Protein AF-A0A183GME1-F1 (afdb_monomer_lite)

Foldseek 3Di:
DVCCVPPVDLADDPVDDLLVQLLVCLVVVPLVSLVSSLVVCCVPAQVVLPQDDPRNLQSLLVCLVSLVPRPSSVVVNVVSLLSCLVRVLPNLLDPNLLPRDPVVVVSSLVSVLQPDDLQCLLVLLVSLVSLVVSQDCPDDPSSVVSNVSSVVSNVSSLVCCLAQVLSNLLHPNNLVCVVDPNDPVVLCVVRPVVSQVSHDPVNNVSNVVSVVVSVVVVVVPDDDPDPDPPPPPPDDDDDDDDDDDDDDDDDDDDDDDDDDDDDDDDPDDDPPPPPPHDPPCPPDPPPFPFDFDDDDPGTDTDGDDPDPDPDDDDD

InterPro domains:
  IPR043225 BTBD8, BACK domain [PF26017] (46-169)

Organism: Heligmosomoides polygyrus (NCBI:txid6339)

Secondary structure (DSSP, 8-state):
-HHHHHH---S--TTS-HHHHHHHHHHTT-HHHHHHHHHHHHHHTSGGG-S--HHHHHHHHHHHHHHHHSGGGHHHHHHHHHHHHHTHHHHTTSHHHHTS-HHHHHHHHHHHHHH--TTTHHHHHHHHHHHHHHS-TTS-HHHHHHHHHHHHHHHHHHHHHHHSHHHHHH-HHHHHHHHTTTS-HHHHHHHHHHHHHH--HHHHHHHHHHHHHHHHHHHHHSPPPP-----------PPPP------------------------------------------------EEEEE-SS-EEEEE------------

Radius of gyration: 31.39 Å; chains: 1; bounding box: 68×95×82 Å

Sequence (315 aa):
LLSFLYGGLTSIPEEVDVWEVIALATHLNHKDLADVVILHLKATRCHWFHRPCASCVSAVFDALPQFASIRCLKPLYDEAIAWQAQHFARIWKGRVFGHLNERWQRECYEAVIQHMDDETLIDTILGCERLQIALPRSKSESALAVLLLVDDVLEVAMQFLVHSFHLVVTSRSFQQQGKGLALNLGVLEGLLPPVVHSLSADVAIKTFKGLDELLEEIRAASPPPSPGLFVEIRQPKAPPPRFSSHNRSYKRSASAGVQFSNDATQERSRSMERNRGIVICLTNQAAVSVSASVEGKKCCFEINVSRKVHRYGSD

pLDDT: mean 72.03, std 25.2, range [24.16, 95.56]

Structure (mmCIF, N/CA/C/O backbone):
data_AF-A0A183GME1-F1
#
_entry.id   AF-A0A183GME1-F1
#
loop_
_atom_site.group_PDB
_atom_site.id
_atom_site.type_symbol
_atom_site.label_atom_id
_atom_site.label_alt_id
_atom_site.label_comp_id
_atom_site.label_asym_id
_atom_site.label_entity_id
_atom_site.label_seq_id
_atom_site.pdbx_PDB_ins_code
_atom_site.Cartn_x
_atom_site.Cartn_y
_atom_site.Cartn_z
_atom_site.occupancy
_atom_site.B_iso_or_equiv
_atom_site.auth_seq_id
_atom_site.auth_comp_id
_atom_site.auth_asym_id
_atom_site.auth_atom_id
_atom_site.pdbx_PDB_model_num
ATOM 1 N N . LEU A 1 1 ? 14.684 2.921 -29.268 1.00 76.06 1 LEU A N 1
ATOM 2 C CA . LEU A 1 1 ? 14.046 4.207 -29.652 1.00 76.06 1 LEU A CA 1
ATOM 3 C C . LEU A 1 1 ? 13.691 4.269 -31.137 1.00 76.06 1 LEU A C 1
ATOM 5 O O . LEU A 1 1 ? 12.512 4.353 -31.436 1.00 76.06 1 LEU A O 1
ATOM 9 N N . LEU A 1 2 ? 14.653 4.198 -32.068 1.00 81.50 2 LEU A N 1
ATOM 10 C CA . LEU A 1 2 ? 14.350 4.284 -33.510 1.00 81.50 2 LEU A CA 1
ATOM 11 C C . LEU A 1 2 ? 13.354 3.207 -33.964 1.00 81.50 2 LEU A C 1
ATOM 13 O O . LEU A 1 2 ? 12.357 3.523 -34.598 1.00 81.50 2 LEU A O 1
ATOM 17 N N . SER A 1 3 ? 13.541 1.962 -33.531 1.00 80.75 3 SER A N 1
ATOM 18 C CA . SER A 1 3 ? 12.595 0.875 -33.813 1.00 80.75 3 SER A CA 1
ATOM 19 C C . SER A 1 3 ? 11.203 1.088 -33.198 1.00 80.75 3 SER A C 1
ATOM 21 O O . SER A 1 3 ? 10.228 0.540 -33.692 1.00 80.75 3 SER A O 1
ATOM 23 N N . PHE A 1 4 ? 11.082 1.898 -32.141 1.00 81.88 4 PHE A N 1
ATOM 24 C CA . PHE A 1 4 ? 9.783 2.270 -31.577 1.00 81.88 4 PHE A CA 1
ATOM 25 C C . PHE A 1 4 ? 9.115 3.348 -32.438 1.00 81.88 4 PHE A C 1
ATOM 27 O O . PHE A 1 4 ? 7.977 3.171 -32.855 1.00 81.88 4 PHE A O 1
ATOM 34 N N . LEU A 1 5 ? 9.861 4.402 -32.789 1.00 80.81 5 LEU A N 1
ATOM 35 C CA . LEU A 1 5 ? 9.374 5.512 -33.614 1.00 80.81 5 LEU A CA 1
ATOM 36 C C . LEU A 1 5 ? 8.965 5.077 -35.028 1.00 80.81 5 LEU A C 1
ATOM 38 O O . LEU A 1 5 ? 7.972 5.566 -35.554 1.00 80.81 5 LEU A O 1
ATOM 42 N N . TYR A 1 6 ? 9.726 4.168 -35.641 1.00 83.81 6 TYR A N 1
ATOM 43 C CA . TYR A 1 6 ? 9.513 3.752 -37.031 1.00 83.81 6 TYR A CA 1
ATOM 44 C C . TYR A 1 6 ? 8.835 2.386 -37.174 1.00 83.81 6 TYR A C 1
ATOM 46 O O . TYR A 1 6 ? 8.338 2.070 -38.250 1.00 83.81 6 TYR A O 1
ATOM 54 N N . GLY A 1 7 ? 8.823 1.572 -36.116 1.00 79.06 7 GLY A N 1
ATOM 55 C CA . GLY A 1 7 ? 8.343 0.189 -36.157 1.00 79.06 7 GLY A CA 1
ATOM 56 C C . GLY A 1 7 ? 7.234 -0.142 -35.162 1.00 79.06 7 GLY A C 1
ATOM 57 O O . GLY A 1 7 ? 6.775 -1.279 -35.160 1.00 79.06 7 GLY A O 1
ATOM 58 N N . GLY A 1 8 ? 6.804 0.804 -34.317 1.00 78.62 8 GLY A N 1
ATOM 59 C CA . GLY A 1 8 ? 5.709 0.582 -33.368 1.00 78.62 8 GLY A CA 1
ATOM 60 C C . GLY A 1 8 ? 5.984 -0.549 -32.374 1.00 78.62 8 GLY A C 1
ATOM 61 O O . GLY A 1 8 ? 5.104 -1.365 -32.121 1.00 78.62 8 GLY A O 1
ATOM 62 N N . LEU A 1 9 ? 7.213 -0.637 -31.848 1.00 75.75 9 LEU A N 1
ATOM 63 C CA . LEU A 1 9 ? 7.597 -1.677 -30.885 1.00 75.75 9 LEU A CA 1
ATOM 64 C C . LEU A 1 9 ? 6.616 -1.758 -29.707 1.00 75.75 9 LEU A C 1
ATOM 66 O O . LEU A 1 9 ? 6.475 -0.812 -28.935 1.00 75.75 9 LEU A O 1
ATOM 70 N N . THR A 1 10 ? 6.014 -2.932 -29.525 1.00 73.69 10 THR A N 1
ATOM 71 C CA . THR A 1 10 ? 5.111 -3.242 -28.406 1.00 73.69 10 THR A CA 1
ATOM 72 C C . THR A 1 10 ? 5.801 -3.985 -27.261 1.00 73.69 10 THR A C 1
ATOM 74 O O . THR A 1 10 ? 5.192 -4.207 -26.218 1.00 73.69 10 THR A O 1
ATOM 77 N N . SER A 1 11 ? 7.057 -4.398 -27.442 1.00 78.81 11 SER A N 1
ATOM 78 C CA . SER A 1 11 ? 7.832 -5.158 -26.458 1.00 78.81 11 SER A CA 1
ATOM 79 C C . SER A 1 11 ? 9.283 -4.694 -26.421 1.00 78.81 11 SER A C 1
ATOM 81 O O . SER A 1 11 ? 9.857 -4.340 -27.451 1.00 78.81 11 SER A O 1
ATOM 83 N N . ILE A 1 12 ? 9.882 -4.716 -25.233 1.00 83.38 12 ILE A N 1
ATOM 84 C CA . ILE A 1 12 ? 11.287 -4.355 -25.025 1.00 83.38 12 ILE A CA 1
ATOM 85 C C . ILE A 1 12 ? 12.139 -5.624 -25.191 1.00 83.38 12 ILE A C 1
ATOM 87 O O . ILE A 1 12 ? 11.820 -6.619 -24.538 1.00 83.38 12 ILE A O 1
ATOM 91 N N . PRO A 1 13 ? 13.170 -5.622 -26.057 1.00 83.25 13 PRO A N 1
ATOM 92 C CA . PRO A 1 13 ? 14.109 -6.739 -26.185 1.00 83.25 13 PRO A CA 1
ATOM 93 C C . PRO A 1 13 ? 14.896 -6.975 -24.889 1.00 83.25 13 PRO A C 1
ATOM 95 O O . PRO A 1 13 ? 15.200 -6.017 -24.177 1.00 83.25 13 PRO A O 1
ATOM 98 N N . GLU A 1 14 ? 15.250 -8.226 -24.591 1.00 79.50 14 GLU A N 1
ATOM 99 C CA . GLU A 1 14 ? 15.936 -8.595 -23.339 1.00 79.50 14 GLU A CA 1
ATOM 100 C C . GLU A 1 14 ? 17.377 -8.066 -23.260 1.00 79.50 14 GLU A C 1
ATOM 102 O O . GLU A 1 14 ? 17.931 -7.932 -22.171 1.00 79.50 14 GLU A O 1
ATOM 107 N N . GLU A 1 15 ? 17.987 -7.727 -24.397 1.00 83.62 15 GLU A N 1
ATOM 108 C CA . GLU A 1 15 ? 19.365 -7.235 -24.480 1.00 83.62 15 GLU A CA 1
ATOM 109 C C . GLU A 1 15 ? 19.500 -5.755 -24.096 1.00 83.62 15 GLU A C 1
ATOM 111 O O . GLU A 1 15 ? 20.614 -5.239 -23.992 1.00 83.62 15 GLU A O 1
ATOM 116 N N . VAL A 1 16 ? 18.379 -5.051 -23.925 1.00 85.69 16 VAL A N 1
ATOM 117 C CA . VAL A 1 16 ? 18.346 -3.607 -23.692 1.00 85.69 16 VAL A CA 1
ATOM 118 C C . VAL A 1 16 ? 18.067 -3.314 -22.222 1.00 85.69 16 VAL A C 1
ATOM 120 O O . VAL A 1 16 ? 17.113 -3.837 -21.647 1.00 85.69 16 VAL A O 1
ATOM 123 N N . ASP A 1 17 ? 18.849 -2.410 -21.624 1.00 88.88 17 ASP A N 1
ATOM 124 C CA . ASP A 1 17 ? 18.568 -1.953 -20.266 1.00 88.88 17 ASP A CA 1
ATOM 125 C C . ASP A 1 17 ? 17.288 -1.106 -20.225 1.00 88.88 17 ASP A C 1
ATOM 127 O O . ASP A 1 17 ? 17.197 -0.000 -20.768 1.00 88.88 17 ASP A O 1
ATOM 131 N N . VAL A 1 18 ? 16.285 -1.639 -19.532 1.00 90.38 18 VAL A N 1
ATOM 132 C CA . VAL A 1 18 ? 14.978 -1.013 -19.333 1.00 90.38 18 VAL A CA 1
ATOM 133 C C . VAL A 1 18 ? 15.115 0.360 -18.661 1.00 90.38 18 VAL A C 1
ATOM 135 O O . VAL A 1 18 ? 14.346 1.271 -18.980 1.00 90.38 18 VAL A O 1
ATOM 138 N N . TRP A 1 19 ? 16.105 0.539 -17.776 1.00 90.81 19 TRP A N 1
ATOM 139 C CA . TRP A 1 19 ? 16.330 1.794 -17.051 1.00 90.81 19 TRP A CA 1
ATOM 140 C C . TRP A 1 19 ? 16.846 2.918 -17.952 1.00 90.81 19 TRP A C 1
ATOM 142 O O . TRP A 1 19 ? 16.403 4.063 -17.835 1.00 90.81 19 TRP A O 1
ATOM 152 N N . GLU A 1 20 ? 17.727 2.598 -18.897 1.00 90.25 20 GLU A N 1
ATOM 153 C CA . GLU A 1 20 ? 18.197 3.560 -19.895 1.00 90.25 20 GLU A CA 1
ATOM 154 C C . GLU A 1 20 ? 17.063 3.965 -20.840 1.00 90.25 20 GLU A C 1
ATOM 156 O O . GLU A 1 20 ? 16.888 5.148 -21.143 1.00 90.25 20 GLU A O 1
ATOM 161 N N . VAL A 1 21 ? 16.233 3.003 -21.259 1.00 90.38 21 VAL A N 1
ATOM 162 C CA . VAL A 1 21 ? 15.096 3.266 -22.154 1.00 90.38 21 VAL A CA 1
ATOM 163 C C . VAL A 1 21 ? 14.092 4.218 -21.512 1.00 90.38 21 VAL A C 1
ATOM 165 O O . VAL A 1 21 ? 13.661 5.170 -22.166 1.00 90.38 21 VAL A O 1
ATOM 168 N N . ILE A 1 22 ? 13.736 4.019 -20.239 1.00 91.19 22 ILE A N 1
ATOM 169 C CA . ILE A 1 22 ? 12.806 4.922 -19.545 1.00 91.19 22 ILE A CA 1
ATOM 170 C C . ILE A 1 22 ? 13.433 6.287 -19.242 1.00 91.19 22 ILE A C 1
ATOM 172 O O . ILE A 1 22 ? 12.738 7.305 -19.322 1.00 91.19 22 ILE A O 1
ATOM 176 N N . ALA A 1 23 ? 14.736 6.352 -18.950 1.00 90.25 23 ALA A N 1
ATOM 177 C CA . ALA A 1 23 ? 15.438 7.623 -18.782 1.00 90.25 23 ALA A CA 1
ATOM 178 C C . ALA A 1 23 ? 15.418 8.438 -20.088 1.00 90.25 23 ALA A C 1
ATOM 180 O O . ALA A 1 23 ? 15.066 9.619 -20.080 1.00 90.25 23 ALA A O 1
ATOM 181 N N . LEU A 1 24 ? 15.685 7.791 -21.227 1.00 90.06 24 LEU A N 1
ATOM 182 C CA . LEU A 1 24 ? 15.576 8.404 -22.553 1.00 90.06 24 LEU A CA 1
ATOM 183 C C . LEU A 1 24 ? 14.139 8.828 -22.873 1.00 90.06 24 LEU A C 1
ATOM 185 O O . LEU A 1 24 ? 13.928 9.951 -23.331 1.00 90.06 24 LEU A O 1
ATOM 189 N N . ALA A 1 25 ? 13.146 7.978 -22.593 1.00 90.56 25 ALA A N 1
ATOM 190 C CA . ALA A 1 25 ? 11.733 8.317 -22.771 1.00 90.56 25 ALA A CA 1
ATOM 191 C C . ALA A 1 25 ? 11.341 9.555 -21.946 1.00 90.56 25 ALA A C 1
ATOM 193 O O . ALA A 1 25 ? 10.631 10.432 -22.438 1.00 90.56 25 ALA A O 1
ATOM 194 N N . THR A 1 26 ? 11.872 9.665 -20.724 1.00 90.38 26 THR A N 1
ATOM 195 C CA . THR A 1 26 ? 11.651 10.806 -19.826 1.00 90.38 26 THR A CA 1
ATOM 196 C C . THR A 1 26 ? 12.307 12.084 -20.347 1.00 90.38 26 THR A C 1
ATOM 198 O O . THR A 1 26 ? 11.695 13.152 -20.286 1.00 90.38 26 THR A O 1
ATOM 201 N N . HIS A 1 27 ? 13.533 12.001 -20.872 1.00 90.31 27 HIS A N 1
ATOM 202 C CA . HIS A 1 27 ? 14.243 13.151 -21.443 1.00 90.31 27 HIS A CA 1
ATOM 203 C C . HIS A 1 27 ? 13.610 13.650 -22.745 1.00 90.31 27 HIS A C 1
ATOM 205 O O . HIS A 1 27 ? 13.526 14.855 -22.961 1.00 90.31 27 HIS A O 1
ATOM 211 N N . LEU A 1 28 ? 13.123 12.737 -23.586 1.00 89.19 28 LEU A N 1
ATOM 212 C CA . LEU A 1 28 ? 12.452 13.060 -24.848 1.00 89.19 28 LEU A CA 1
ATOM 213 C C . LEU A 1 28 ? 10.954 13.359 -24.677 1.00 89.19 28 LEU A C 1
ATOM 215 O O . LEU A 1 28 ? 10.285 13.688 -25.652 1.00 89.19 28 LEU A O 1
ATOM 219 N N . ASN A 1 29 ? 10.430 13.247 -23.452 1.00 88.56 29 ASN A N 1
ATOM 220 C CA . ASN A 1 29 ? 9.018 13.430 -23.109 1.00 88.56 29 ASN A CA 1
ATOM 221 C C . ASN A 1 29 ? 8.061 12.558 -23.951 1.00 88.56 29 ASN A C 1
ATOM 223 O O . ASN A 1 29 ? 6.957 12.979 -24.303 1.00 88.56 29 ASN A O 1
ATOM 227 N N . HIS A 1 30 ? 8.486 11.334 -24.277 1.00 89.19 30 HIS A N 1
ATOM 228 C CA . HIS A 1 30 ? 7.705 10.398 -25.081 1.00 89.19 30 HIS A CA 1
ATOM 229 C C . HIS A 1 30 ? 6.862 9.487 -24.180 1.00 89.19 30 HIS A C 1
ATOM 231 O O . HIS A 1 30 ? 7.326 8.440 -23.726 1.00 89.19 30 HIS A O 1
ATOM 237 N N . LYS A 1 31 ? 5.605 9.874 -23.941 1.00 87.81 31 LYS A N 1
ATOM 238 C CA . LYS A 1 31 ? 4.704 9.176 -23.006 1.00 87.81 31 LYS A CA 1
ATOM 239 C C . LYS A 1 31 ? 4.407 7.732 -23.411 1.00 87.81 31 LYS A C 1
ATOM 241 O O . LYS A 1 31 ? 4.550 6.850 -22.579 1.00 87.81 31 LYS A O 1
ATOM 246 N N . ASP A 1 32 ? 4.138 7.472 -24.690 1.00 88.56 32 ASP A N 1
ATOM 247 C CA . ASP A 1 32 ? 3.770 6.115 -25.133 1.00 88.56 32 ASP A CA 1
ATOM 248 C C . ASP A 1 32 ? 4.898 5.094 -24.911 1.00 88.56 32 ASP A C 1
ATOM 250 O O . ASP A 1 32 ? 4.660 3.955 -24.516 1.00 88.56 32 ASP A O 1
ATOM 254 N N . LEU A 1 33 ? 6.154 5.512 -25.107 1.00 88.62 33 LEU A N 1
ATOM 255 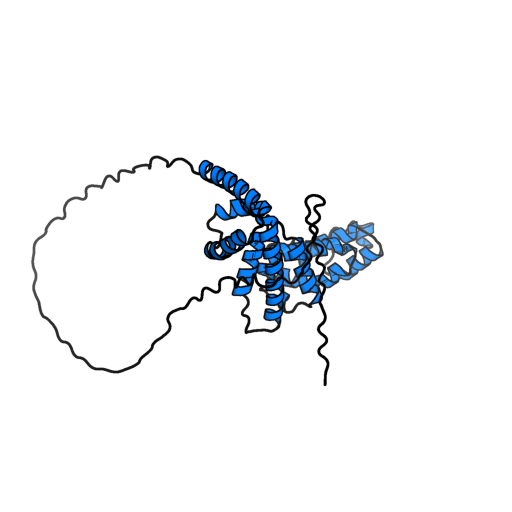C CA . LEU A 1 33 ? 7.314 4.674 -24.816 1.00 88.62 33 LEU A CA 1
ATOM 256 C C . LEU A 1 33 ? 7.451 4.428 -23.308 1.00 88.62 33 LEU A C 1
ATOM 258 O O . LEU A 1 33 ? 7.789 3.318 -22.899 1.00 88.62 33 LEU A O 1
ATOM 262 N N . ALA A 1 34 ? 7.177 5.441 -22.482 1.00 90.69 34 ALA A N 1
ATOM 263 C CA . ALA A 1 34 ? 7.160 5.272 -21.035 1.00 90.69 34 ALA A CA 1
ATOM 264 C C . ALA A 1 34 ? 6.072 4.282 -20.592 1.00 90.69 34 ALA A C 1
ATOM 266 O O . ALA A 1 34 ? 6.358 3.422 -19.764 1.00 90.69 34 ALA A O 1
ATOM 267 N N . ASP A 1 35 ? 4.878 4.332 -21.185 1.00 90.81 35 ASP A N 1
ATOM 268 C CA . ASP A 1 35 ? 3.778 3.417 -20.863 1.00 90.81 35 ASP A CA 1
ATOM 269 C C . ASP A 1 35 ? 4.118 1.962 -21.217 1.00 90.81 35 ASP A C 1
ATOM 271 O O . ASP A 1 35 ? 3.882 1.059 -20.412 1.00 90.81 35 ASP A O 1
ATOM 275 N N . VAL A 1 36 ? 4.760 1.723 -22.368 1.00 90.06 36 VAL A N 1
ATOM 276 C CA . VAL A 1 36 ? 5.258 0.385 -22.744 1.00 90.06 36 VAL A CA 1
ATOM 277 C C . VAL A 1 36 ? 6.288 -0.126 -21.734 1.00 90.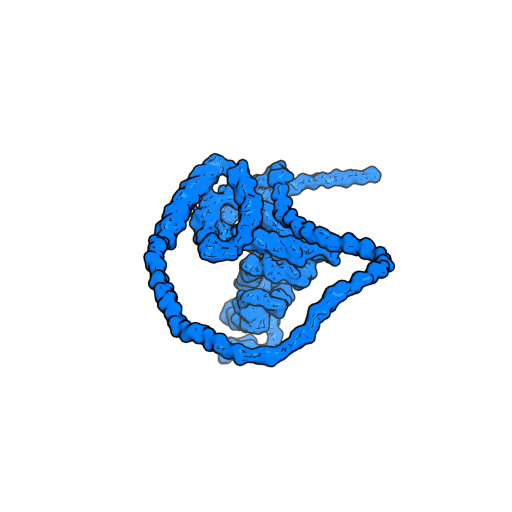06 36 VAL A C 1
ATOM 279 O O . VAL A 1 36 ? 6.237 -1.291 -21.334 1.00 90.06 36 VAL A O 1
ATOM 282 N N . VAL A 1 37 ? 7.199 0.735 -21.271 1.00 90.69 37 VAL A N 1
ATOM 283 C CA . VAL A 1 37 ? 8.184 0.359 -20.247 1.00 90.69 37 VAL A CA 1
ATOM 284 C C . VAL A 1 37 ? 7.520 0.083 -18.897 1.00 90.69 37 VAL A C 1
ATOM 286 O O . VAL A 1 37 ? 7.854 -0.909 -18.252 1.00 90.69 37 VAL A O 1
ATOM 289 N N . ILE A 1 38 ? 6.552 0.899 -18.475 1.00 91.88 38 ILE A N 1
ATOM 290 C CA . ILE A 1 38 ? 5.795 0.679 -17.234 1.00 91.88 38 ILE A CA 1
ATOM 291 C C . ILE A 1 38 ? 5.061 -0.664 -17.294 1.00 91.88 38 ILE A C 1
ATOM 293 O O . ILE A 1 38 ? 5.131 -1.441 -16.342 1.00 91.88 38 ILE A O 1
ATOM 297 N N . LEU A 1 39 ? 4.399 -0.971 -18.413 1.00 91.06 39 LEU A N 1
ATOM 298 C CA . LEU A 1 39 ? 3.727 -2.255 -18.628 1.00 91.06 39 LEU A CA 1
ATOM 299 C C . LEU A 1 39 ? 4.712 -3.426 -18.564 1.00 91.06 39 LEU A C 1
ATOM 301 O O . LEU A 1 39 ? 4.433 -4.432 -17.910 1.00 91.06 39 LEU A O 1
ATOM 305 N N . HIS A 1 40 ? 5.883 -3.280 -19.184 1.00 91.00 40 HIS A N 1
ATOM 306 C CA . HIS A 1 40 ? 6.933 -4.289 -19.123 1.00 91.00 40 HIS A CA 1
ATOM 307 C C . HIS A 1 40 ? 7.422 -4.518 -17.683 1.00 91.00 40 HIS A C 1
ATOM 309 O O . HIS A 1 40 ? 7.475 -5.662 -17.235 1.00 91.00 40 HIS A O 1
ATOM 315 N N . LEU A 1 41 ? 7.700 -3.454 -16.919 1.00 91.19 41 LEU A N 1
ATOM 316 C CA . LEU A 1 41 ? 8.120 -3.544 -15.513 1.00 91.19 41 LEU A CA 1
ATOM 317 C C . LEU A 1 41 ? 7.042 -4.184 -14.624 1.00 91.19 41 LEU A C 1
ATOM 319 O O . LEU A 1 41 ? 7.357 -5.019 -13.770 1.00 91.19 41 LEU A O 1
ATOM 323 N N . LYS A 1 42 ? 5.764 -3.851 -14.850 1.00 91.88 42 LYS A N 1
ATOM 324 C CA . LYS A 1 42 ? 4.637 -4.478 -14.145 1.00 91.88 42 LYS A CA 1
ATOM 325 C C . LYS A 1 42 ? 4.576 -5.981 -14.393 1.00 91.88 42 LYS A C 1
ATOM 327 O O . LYS A 1 42 ? 4.321 -6.734 -13.453 1.00 91.88 42 LYS A O 1
ATOM 332 N N . ALA A 1 43 ? 4.837 -6.415 -15.624 1.00 90.69 43 ALA A N 1
ATOM 333 C CA . ALA A 1 43 ? 4.817 -7.822 -15.995 1.00 90.69 43 ALA A CA 1
ATOM 334 C C . ALA A 1 43 ? 6.030 -8.598 -15.457 1.00 90.69 43 ALA A C 1
ATOM 336 O O . ALA A 1 43 ? 5.856 -9.705 -14.954 1.00 90.69 43 ALA A O 1
ATOM 337 N N . THR A 1 44 ? 7.240 -8.032 -15.525 1.00 88.50 44 THR A N 1
ATOM 338 C CA . THR A 1 44 ? 8.485 -8.774 -15.248 1.00 88.50 44 THR A CA 1
ATOM 339 C C . THR A 1 44 ? 9.009 -8.632 -13.821 1.00 88.50 44 THR A C 1
ATOM 341 O O . THR A 1 44 ? 9.645 -9.554 -13.317 1.00 88.50 44 THR A O 1
ATOM 344 N N . ARG A 1 45 ? 8.766 -7.498 -13.150 1.00 85.62 45 ARG A N 1
ATOM 345 C CA . ARG A 1 45 ? 9.294 -7.217 -11.800 1.00 85.62 45 ARG A CA 1
ATOM 346 C C . ARG A 1 45 ? 8.201 -7.220 -10.737 1.00 85.62 45 ARG A C 1
ATOM 348 O O . ARG A 1 45 ? 8.358 -7.844 -9.690 1.00 85.62 45 ARG A O 1
ATOM 355 N N . CYS A 1 46 ? 7.092 -6.530 -10.996 1.00 88.25 46 CYS A N 1
ATOM 356 C CA . CYS A 1 46 ? 6.049 -6.318 -9.986 1.00 88.25 46 CYS A CA 1
ATOM 357 C C . CYS A 1 46 ? 4.977 -7.420 -9.971 1.00 88.25 46 CYS A C 1
ATOM 359 O O . CYS A 1 46 ? 4.197 -7.481 -9.021 1.00 88.25 46 CYS A O 1
ATOM 361 N N . HIS A 1 47 ? 4.904 -8.257 -11.015 1.00 91.75 47 HIS A N 1
ATOM 362 C CA . HIS A 1 47 ? 3.826 -9.231 -11.245 1.00 91.75 47 HIS A CA 1
ATOM 363 C C . HIS A 1 47 ? 2.433 -8.632 -10.975 1.00 91.75 47 HIS A C 1
ATOM 365 O O . HIS A 1 47 ? 1.617 -9.207 -10.248 1.00 91.75 47 HIS A O 1
ATOM 371 N N . TRP A 1 48 ? 2.190 -7.436 -11.517 1.00 92.44 48 TRP A N 1
ATOM 372 C CA . TRP A 1 48 ? 0.924 -6.708 -11.372 1.00 92.44 48 TRP A CA 1
ATOM 373 C C . TRP A 1 48 ? 0.496 -6.430 -9.927 1.00 92.44 48 TRP A C 1
ATOM 375 O O . TRP A 1 48 ? -0.698 -6.341 -9.652 1.00 92.44 48 TRP A O 1
ATOM 385 N N . PHE A 1 49 ? 1.452 -6.310 -9.000 1.00 91.94 49 PHE A N 1
ATOM 386 C CA . PHE A 1 49 ? 1.165 -6.031 -7.590 1.00 91.94 49 PHE A CA 1
ATOM 387 C C . PHE A 1 49 ? 0.201 -7.054 -6.970 1.00 91.94 49 PHE A C 1
ATOM 389 O O . PHE A 1 49 ? -0.674 -6.731 -6.168 1.00 91.94 49 PHE A O 1
ATOM 396 N N . HIS A 1 50 ? 0.370 -8.328 -7.329 1.00 92.12 50 HIS A N 1
ATOM 397 C CA . HIS A 1 50 ? -0.377 -9.412 -6.705 1.00 92.12 50 HIS A CA 1
ATOM 398 C C . HIS A 1 50 ? -0.062 -9.541 -5.200 1.00 92.12 50 HIS A C 1
ATOM 400 O O . HIS A 1 50 ? 0.810 -8.870 -4.639 1.00 92.12 50 HIS A O 1
ATOM 406 N N . ARG A 1 51 ? -0.752 -10.467 -4.524 1.00 92.69 51 ARG A N 1
ATOM 407 C CA . ARG A 1 51 ? -0.527 -10.761 -3.101 1.00 92.69 51 ARG A CA 1
ATOM 408 C C . ARG A 1 51 ? 0.971 -10.980 -2.805 1.00 92.69 51 ARG A C 1
ATOM 410 O O . ARG A 1 51 ? 1.566 -11.878 -3.405 1.00 92.69 51 ARG A O 1
ATOM 417 N N . PRO A 1 52 ? 1.575 -10.271 -1.831 1.00 92.00 52 PRO A N 1
ATOM 418 C CA . PRO A 1 52 ? 3.027 -10.112 -1.767 1.00 92.00 52 PRO A CA 1
ATOM 419 C C . PRO A 1 52 ? 3.771 -11.426 -1.577 1.00 92.00 52 PRO A C 1
ATOM 421 O O . PRO A 1 52 ? 3.679 -12.073 -0.529 1.00 92.00 52 PRO A O 1
ATOM 424 N N . CYS A 1 53 ? 4.534 -11.826 -2.586 1.00 92.06 53 CYS A N 1
ATOM 425 C CA . CYS A 1 53 ? 5.489 -12.924 -2.513 1.00 92.06 53 CYS A CA 1
ATOM 426 C C . CYS A 1 53 ? 6.907 -12.384 -2.266 1.00 92.06 53 CYS A C 1
ATOM 428 O O . CYS A 1 53 ? 7.164 -11.196 -2.446 1.00 92.06 53 CYS A O 1
ATOM 430 N N . ALA A 1 54 ? 7.829 -13.246 -1.830 1.00 90.00 54 ALA A N 1
ATOM 431 C CA . ALA A 1 54 ? 9.187 -12.815 -1.495 1.00 90.00 54 ALA A CA 1
ATOM 432 C C . ALA A 1 54 ? 9.908 -12.159 -2.687 1.00 90.00 54 ALA A C 1
ATOM 434 O O . ALA A 1 54 ? 10.569 -11.143 -2.499 1.00 90.00 54 ALA A O 1
ATOM 435 N N . SER A 1 55 ? 9.725 -12.689 -3.902 1.00 92.19 55 SER A N 1
ATOM 436 C 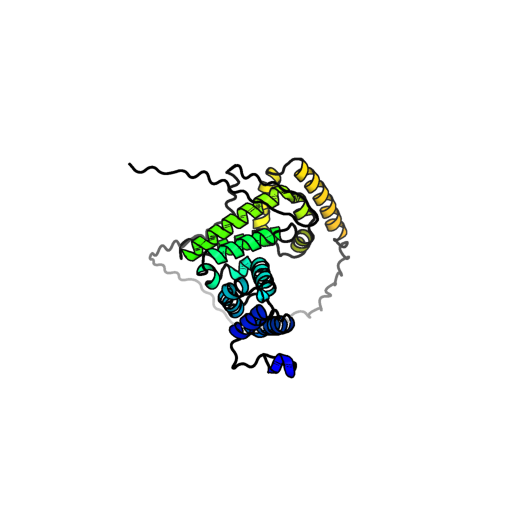CA . SER A 1 55 ? 10.346 -12.144 -5.112 1.00 92.19 55 SER A CA 1
ATOM 437 C C . SER A 1 55 ? 9.812 -10.760 -5.476 1.00 92.19 55 SER A C 1
ATOM 439 O O . SER A 1 55 ? 10.613 -9.875 -5.746 1.00 92.19 55 SER A O 1
ATOM 441 N N . CYS A 1 56 ? 8.494 -10.535 -5.429 1.00 93.06 56 CYS A N 1
ATOM 442 C CA . CYS A 1 56 ? 7.925 -9.217 -5.732 1.00 93.06 56 CYS A CA 1
ATOM 443 C C . CYS A 1 56 ? 8.268 -8.178 -4.673 1.00 93.06 56 CYS A C 1
ATOM 445 O O . CYS A 1 56 ? 8.556 -7.044 -5.024 1.00 93.06 56 CYS A O 1
ATOM 447 N N . VAL A 1 57 ? 8.277 -8.555 -3.390 1.00 93.94 57 VAL A N 1
ATOM 448 C CA . VAL A 1 57 ? 8.695 -7.641 -2.319 1.00 93.94 57 VAL A CA 1
ATOM 449 C C . VAL A 1 57 ? 10.136 -7.192 -2.557 1.00 93.94 57 VAL A C 1
ATOM 451 O O . VAL A 1 57 ? 10.384 -5.995 -2.614 1.00 93.94 57 VAL A O 1
ATOM 454 N N . SER A 1 58 ? 11.067 -8.124 -2.776 1.00 93.88 58 SER A N 1
ATOM 455 C CA . SER A 1 58 ? 12.451 -7.777 -3.118 1.00 93.88 58 SER A CA 1
ATOM 456 C C . SER A 1 58 ? 12.533 -6.918 -4.382 1.00 93.88 58 SER A C 1
ATOM 458 O O . SER A 1 58 ? 13.044 -5.809 -4.321 1.00 93.88 58 SER A O 1
ATOM 460 N N . ALA A 1 59 ? 11.941 -7.362 -5.494 1.00 93.44 59 ALA A N 1
ATOM 461 C CA . ALA A 1 59 ? 12.033 -6.662 -6.773 1.00 93.44 59 ALA A CA 1
ATOM 462 C C . ALA A 1 59 ? 11.454 -5.238 -6.738 1.00 93.44 59 ALA A C 1
ATOM 464 O O . ALA A 1 59 ? 12.018 -4.344 -7.362 1.00 93.44 59 ALA A O 1
ATOM 465 N N . VAL A 1 60 ? 10.344 -5.021 -6.023 1.00 94.62 60 VAL A N 1
ATOM 466 C CA . VAL A 1 60 ? 9.726 -3.696 -5.877 1.00 94.62 60 VAL A CA 1
ATOM 467 C C . VAL A 1 60 ? 10.592 -2.788 -5.007 1.00 94.62 60 VAL A C 1
ATOM 469 O O . VAL A 1 60 ? 10.840 -1.656 -5.406 1.00 94.62 60 VAL A O 1
ATOM 472 N N . PHE A 1 61 ? 11.087 -3.262 -3.858 1.00 94.25 61 PHE A N 1
ATOM 473 C CA . PHE A 1 61 ? 11.916 -2.433 -2.974 1.00 94.25 61 PHE A CA 1
ATOM 474 C C . PHE A 1 61 ? 13.308 -2.145 -3.546 1.00 94.25 61 PHE A C 1
ATOM 476 O O . PHE A 1 61 ? 13.811 -1.039 -3.358 1.00 94.25 61 PHE A O 1
ATOM 483 N N . ASP A 1 62 ? 13.887 -3.077 -4.305 1.00 93.38 62 ASP A N 1
ATOM 484 C CA . ASP A 1 62 ? 15.156 -2.873 -5.015 1.00 93.38 62 ASP A CA 1
ATOM 485 C C . ASP A 1 62 ? 15.027 -1.815 -6.129 1.00 93.38 62 ASP A C 1
ATOM 487 O O . ASP A 1 62 ? 15.983 -1.097 -6.419 1.00 93.38 62 ASP A O 1
ATOM 491 N N . ALA A 1 63 ? 13.840 -1.714 -6.743 1.00 92.62 63 ALA A N 1
ATOM 492 C CA . ALA A 1 63 ? 13.508 -0.777 -7.820 1.00 92.62 63 ALA A CA 1
ATOM 493 C C . ALA A 1 63 ? 12.886 0.551 -7.335 1.00 92.62 63 ALA A C 1
ATOM 495 O O . ALA A 1 63 ? 12.717 1.493 -8.117 1.00 92.62 63 ALA A O 1
ATOM 496 N N . LEU A 1 64 ? 12.520 0.638 -6.052 1.00 93.06 64 LEU A N 1
ATOM 497 C CA . LEU A 1 64 ? 11.807 1.778 -5.477 1.00 93.06 64 LEU A CA 1
ATOM 498 C C . LEU A 1 64 ? 12.568 3.112 -5.631 1.00 93.06 64 LEU A C 1
ATOM 500 O O . LEU A 1 64 ? 11.937 4.104 -6.010 1.00 93.06 64 LEU A O 1
ATOM 504 N N . PRO A 1 65 ? 13.903 3.173 -5.426 1.00 92.38 65 PRO A N 1
ATOM 505 C CA . PRO A 1 65 ? 14.664 4.401 -5.652 1.00 92.38 65 PRO A CA 1
ATOM 506 C C . PRO A 1 65 ? 14.586 4.922 -7.089 1.00 92.38 65 PRO A C 1
ATOM 508 O O . PRO A 1 65 ? 14.537 6.133 -7.304 1.00 92.38 65 PRO A O 1
ATOM 511 N N . GLN A 1 66 ? 14.564 4.021 -8.071 1.00 92.06 66 GLN A N 1
ATOM 512 C CA . GLN A 1 66 ? 14.475 4.353 -9.489 1.00 92.06 66 GLN A CA 1
ATOM 513 C C . GLN A 1 66 ? 13.064 4.821 -9.852 1.00 92.06 66 GLN A C 1
ATOM 515 O O . GLN A 1 66 ? 12.908 5.781 -10.606 1.00 92.06 66 GLN A O 1
ATOM 520 N N . PHE A 1 67 ? 12.031 4.198 -9.277 1.00 93.56 67 PHE A N 1
ATOM 521 C CA . PHE A 1 67 ? 10.646 4.643 -9.460 1.00 93.56 67 PHE A CA 1
ATOM 522 C C . PHE A 1 67 ? 10.436 6.071 -8.947 1.00 93.56 67 PHE A C 1
ATOM 524 O O . PHE A 1 67 ? 9.724 6.853 -9.573 1.00 93.56 67 PHE A O 1
ATOM 531 N N . ALA A 1 68 ? 11.093 6.426 -7.841 1.00 92.00 68 ALA A N 1
ATOM 532 C CA . ALA A 1 68 ? 11.020 7.765 -7.270 1.00 92.00 68 ALA A CA 1
ATOM 533 C C . ALA A 1 68 ? 11.846 8.813 -8.038 1.00 92.00 68 ALA A C 1
ATOM 535 O O . ALA A 1 68 ? 11.480 9.988 -8.049 1.00 92.00 68 ALA A O 1
ATOM 536 N N . SER A 1 69 ? 12.974 8.429 -8.644 1.00 91.94 69 SER A N 1
ATOM 537 C CA . SER A 1 69 ? 13.877 9.376 -9.312 1.00 91.94 69 SER A CA 1
ATOM 538 C C . SER A 1 69 ? 13.444 9.721 -10.739 1.00 91.94 69 SER A C 1
ATOM 540 O O . SER A 1 69 ? 13.637 10.853 -11.188 1.00 91.94 69 SER A O 1
ATOM 542 N N . ILE A 1 70 ? 12.839 8.773 -11.457 1.00 91.88 70 ILE A N 1
ATOM 543 C CA . ILE A 1 70 ? 12.466 8.937 -12.863 1.00 91.88 70 ILE A CA 1
ATOM 544 C C . ILE A 1 70 ? 11.026 9.441 -12.961 1.00 91.88 70 ILE A C 1
ATOM 546 O O . ILE A 1 70 ? 10.080 8.733 -12.629 1.00 91.88 70 ILE A O 1
ATOM 550 N N . ARG A 1 71 ? 10.842 10.657 -13.492 1.00 89.12 71 ARG A N 1
ATOM 551 C CA . ARG A 1 71 ? 9.533 11.339 -13.561 1.00 89.12 71 ARG A CA 1
ATOM 552 C C . ARG A 1 71 ? 8.428 10.480 -14.181 1.00 89.12 71 ARG A C 1
ATOM 554 O O . ARG A 1 71 ? 7.324 10.436 -13.651 1.00 89.12 71 ARG A O 1
ATOM 561 N N . CYS A 1 72 ? 8.713 9.808 -15.296 1.00 90.38 72 CYS A N 1
ATOM 562 C CA . CYS A 1 72 ? 7.723 8.977 -15.979 1.00 90.38 72 CYS A CA 1
ATOM 563 C C . CYS A 1 72 ? 7.315 7.731 -15.176 1.00 90.38 72 CYS A C 1
ATOM 565 O O . CYS A 1 72 ? 6.255 7.183 -15.441 1.00 90.38 72 CYS A O 1
ATOM 567 N N . LEU A 1 73 ? 8.100 7.309 -14.178 1.00 92.94 73 LEU A N 1
ATOM 568 C CA . LEU A 1 73 ? 7.778 6.176 -13.305 1.00 92.94 73 LEU A CA 1
ATOM 569 C C . LEU A 1 73 ? 6.975 6.570 -12.064 1.00 92.94 73 LEU A C 1
ATOM 571 O O . LEU A 1 73 ? 6.614 5.693 -11.284 1.00 92.94 73 LEU A O 1
ATOM 575 N N . LYS A 1 74 ? 6.628 7.851 -11.896 1.00 92.19 74 LYS A N 1
ATOM 576 C CA . LYS A 1 74 ? 5.830 8.312 -10.755 1.00 92.19 74 LYS A CA 1
ATOM 577 C C . LYS A 1 74 ? 4.508 7.537 -10.568 1.00 92.19 74 LYS A C 1
ATOM 579 O O . LYS A 1 74 ? 4.253 7.136 -9.438 1.00 92.19 74 LYS A O 1
ATOM 584 N N . PRO A 1 75 ? 3.730 7.203 -11.619 1.00 91.81 75 PRO A N 1
ATOM 585 C CA . PRO A 1 75 ? 2.537 6.367 -11.454 1.00 91.81 75 PRO A CA 1
ATOM 586 C C . PRO A 1 75 ? 2.854 4.973 -10.895 1.00 91.81 75 PRO A C 1
ATOM 588 O O . PRO A 1 75 ? 2.133 4.461 -10.046 1.00 91.81 75 PRO A O 1
ATOM 591 N N . LEU A 1 76 ? 3.965 4.371 -11.333 1.00 93.81 76 LEU A N 1
ATOM 592 C CA . LEU A 1 76 ? 4.404 3.062 -10.852 1.00 93.81 76 LEU A CA 1
ATOM 593 C C . LEU A 1 76 ? 4.912 3.129 -9.403 1.00 93.81 76 LEU A C 1
ATOM 595 O O . LEU A 1 76 ? 4.676 2.199 -8.635 1.00 93.81 76 LEU A O 1
ATOM 599 N N . TYR A 1 77 ? 5.570 4.230 -9.022 1.00 95.12 77 TYR A N 1
ATOM 600 C CA . TYR A 1 77 ? 5.934 4.517 -7.633 1.00 95.12 77 TYR A CA 1
ATOM 601 C C . TYR A 1 77 ? 4.693 4.602 -6.741 1.00 95.12 77 TYR A C 1
ATOM 603 O O . TYR A 1 77 ? 4.634 3.932 -5.713 1.00 95.12 77 TYR A O 1
ATOM 611 N N . ASP A 1 78 ? 3.698 5.394 -7.148 1.00 94.69 78 ASP A N 1
ATOM 612 C CA . ASP A 1 78 ? 2.476 5.603 -6.368 1.00 94.69 78 ASP A CA 1
ATOM 613 C C . ASP A 1 78 ? 1.708 4.281 -6.193 1.00 94.69 78 ASP A C 1
ATOM 615 O O . ASP A 1 78 ? 1.280 3.952 -5.088 1.00 94.69 78 ASP A O 1
ATOM 619 N N . GLU A 1 79 ? 1.622 3.460 -7.246 1.00 94.88 79 GLU A N 1
ATOM 620 C CA . GLU A 1 79 ? 1.051 2.111 -7.162 1.00 94.88 79 GLU A CA 1
ATOM 621 C C . GLU A 1 79 ? 1.851 1.177 -6.239 1.00 94.88 79 GLU A C 1
ATOM 623 O O . GLU A 1 79 ? 1.255 0.432 -5.461 1.00 94.88 79 GLU A O 1
ATOM 628 N N . ALA A 1 80 ? 3.186 1.215 -6.281 1.00 95.56 80 ALA A N 1
ATOM 629 C CA . ALA A 1 80 ? 4.033 0.382 -5.426 1.00 95.56 80 ALA A CA 1
ATOM 630 C C . ALA A 1 80 ? 3.888 0.738 -3.938 1.00 95.56 80 ALA A C 1
ATOM 632 O O . ALA A 1 80 ? 3.812 -0.151 -3.084 1.00 95.56 80 ALA A O 1
ATOM 633 N N . ILE A 1 81 ? 3.818 2.033 -3.630 1.00 95.56 81 ILE A N 1
ATOM 634 C CA . ILE A 1 81 ? 3.619 2.544 -2.273 1.00 95.56 81 ILE A CA 1
ATOM 635 C C . ILE A 1 81 ? 2.199 2.234 -1.767 1.00 95.56 81 ILE A C 1
ATOM 637 O O . ILE A 1 81 ? 2.033 1.810 -0.620 1.00 95.56 81 ILE A O 1
ATOM 641 N N . ALA A 1 82 ? 1.180 2.347 -2.621 1.00 94.81 82 ALA A N 1
ATOM 642 C CA . ALA A 1 82 ? -0.183 1.948 -2.275 1.00 94.81 82 ALA A CA 1
ATOM 643 C C . ALA A 1 82 ? -0.292 0.432 -2.031 1.00 94.81 82 ALA A C 1
ATOM 645 O O . ALA A 1 82 ? -0.877 -0.010 -1.041 1.00 94.81 82 ALA A O 1
ATOM 646 N N . TRP A 1 83 ? 0.328 -0.381 -2.891 1.00 95.56 83 TRP A N 1
ATOM 647 C CA . TRP A 1 83 ? 0.370 -1.836 -2.738 1.00 95.56 83 TRP A CA 1
ATOM 648 C C . TRP A 1 83 ? 1.037 -2.260 -1.430 1.00 95.56 83 TRP A C 1
ATOM 650 O O . TRP A 1 83 ? 0.535 -3.158 -0.745 1.00 95.56 83 TRP A O 1
ATOM 660 N N . GLN A 1 84 ? 2.147 -1.613 -1.049 1.00 95.12 84 GLN A N 1
ATOM 661 C CA . GLN A 1 84 ? 2.783 -1.951 0.219 1.00 95.12 84 GLN A CA 1
ATOM 662 C C . GLN A 1 84 ? 1.900 -1.566 1.408 1.00 95.12 84 GLN A C 1
ATOM 664 O O . GLN A 1 84 ? 1.807 -2.351 2.348 1.00 95.12 84 GLN A O 1
ATOM 669 N N . ALA A 1 85 ? 1.197 -0.430 1.340 1.00 95.06 85 ALA A N 1
ATOM 670 C CA . ALA A 1 85 ? 0.307 0.018 2.409 1.00 95.06 85 ALA A CA 1
ATOM 671 C C . ALA A 1 85 ? -0.860 -0.962 2.611 1.00 95.06 85 ALA A C 1
ATOM 673 O O . ALA A 1 85 ? -1.123 -1.389 3.732 1.00 95.06 85 ALA A O 1
ATOM 674 N N . GLN A 1 86 ? -1.477 -1.435 1.525 1.00 92.94 86 GLN A N 1
ATOM 675 C CA . GLN A 1 86 ? -2.558 -2.433 1.568 1.00 92.94 86 GLN A CA 1
ATOM 676 C C . GLN A 1 86 ? -2.127 -3.788 2.152 1.00 92.94 86 GLN A C 1
ATOM 678 O O . GLN A 1 86 ? -2.952 -4.576 2.623 1.00 92.94 86 GLN A O 1
ATOM 683 N N . HIS A 1 87 ? -0.834 -4.109 2.103 1.00 93.62 87 HIS A N 1
ATOM 684 C CA . HIS A 1 87 ? -0.309 -5.393 2.557 1.00 93.62 87 HIS A CA 1
ATOM 685 C C . HIS A 1 87 ? 0.812 -5.274 3.596 1.00 93.62 87 HIS A C 1
ATOM 687 O O . HIS A 1 87 ? 1.598 -6.219 3.771 1.00 93.62 87 HIS A O 1
ATOM 693 N N . PHE A 1 88 ? 0.852 -4.162 4.333 1.00 94.69 88 PHE A N 1
ATOM 694 C CA . PHE A 1 88 ? 1.948 -3.814 5.239 1.00 94.69 88 PHE A CA 1
ATOM 695 C C . PHE A 1 88 ? 2.231 -4.933 6.257 1.00 94.69 88 PHE A C 1
ATOM 697 O O . PHE A 1 88 ? 3.368 -5.386 6.381 1.00 94.69 88 PHE A O 1
ATOM 704 N N . ALA A 1 89 ? 1.190 -5.519 6.866 1.00 91.94 89 ALA A N 1
ATOM 705 C CA . ALA A 1 89 ? 1.312 -6.600 7.850 1.00 91.94 89 ALA A CA 1
ATOM 706 C C . ALA A 1 89 ? 2.025 -7.860 7.314 1.00 91.94 89 ALA A C 1
ATOM 708 O O . ALA A 1 89 ? 2.608 -8.644 8.067 1.00 91.94 89 ALA A O 1
ATOM 709 N N . ARG A 1 90 ? 1.996 -8.091 5.995 1.00 92.19 90 ARG A N 1
ATOM 710 C CA . ARG A 1 90 ? 2.706 -9.207 5.351 1.00 92.19 90 ARG A CA 1
ATOM 711 C C . ARG A 1 90 ? 4.098 -8.816 4.857 1.00 92.19 90 ARG A C 1
ATOM 713 O O . ARG A 1 90 ? 4.936 -9.710 4.739 1.00 92.19 90 ARG A O 1
ATOM 720 N N . ILE A 1 91 ? 4.332 -7.542 4.569 1.00 93.69 91 ILE A N 1
ATOM 721 C CA . ILE A 1 91 ? 5.590 -7.030 4.020 1.00 93.69 91 ILE A CA 1
ATOM 722 C C . ILE A 1 91 ? 6.576 -6.695 5.142 1.00 93.69 91 ILE A C 1
ATOM 724 O O . ILE A 1 91 ? 7.716 -7.154 5.104 1.00 93.69 91 ILE A O 1
ATOM 728 N N . TRP A 1 92 ? 6.126 -5.988 6.180 1.00 93.75 92 TRP A N 1
ATOM 729 C CA . TRP A 1 92 ? 6.973 -5.476 7.262 1.00 93.75 92 TRP A CA 1
ATOM 730 C C . TRP A 1 92 ? 7.545 -6.583 8.153 1.00 93.75 92 TRP A C 1
ATOM 732 O O . TRP A 1 92 ? 8.633 -6.445 8.700 1.00 93.75 92 TRP A O 1
ATOM 742 N N . LYS A 1 93 ? 6.874 -7.742 8.225 1.00 89.38 93 LYS A N 1
ATOM 743 C CA . LYS A 1 93 ? 7.429 -8.947 8.871 1.00 89.38 93 LYS A CA 1
ATOM 744 C C . LYS A 1 93 ? 8.654 -9.521 8.141 1.00 89.38 93 LYS A C 1
ATOM 746 O O . LYS A 1 93 ? 9.341 -10.393 8.669 1.00 89.38 93 LYS A O 1
ATOM 751 N N . GLY A 1 94 ? 8.847 -9.158 6.873 1.00 87.25 94 GLY A N 1
ATOM 752 C CA . GLY A 1 94 ? 9.889 -9.697 6.012 1.00 87.25 94 GLY A CA 1
ATOM 753 C C . GLY A 1 94 ? 11.244 -9.042 6.266 1.00 87.25 94 GLY A C 1
ATOM 754 O O . GLY A 1 94 ? 11.337 -7.863 6.593 1.00 87.25 94 GLY A O 1
ATOM 755 N N . ARG A 1 95 ? 12.326 -9.796 6.031 1.00 87.56 95 ARG A N 1
ATOM 756 C CA . ARG A 1 95 ? 13.699 -9.282 6.182 1.00 87.56 95 ARG A CA 1
ATOM 757 C C . ARG A 1 95 ? 14.021 -8.115 5.247 1.00 87.56 95 ARG A C 1
ATOM 759 O O . ARG A 1 95 ? 14.833 -7.281 5.623 1.00 87.56 95 ARG A O 1
ATOM 766 N N . VAL A 1 96 ? 13.392 -8.064 4.069 1.00 90.56 96 VAL A N 1
ATOM 767 C CA . VAL A 1 96 ? 13.603 -7.002 3.068 1.00 90.56 96 VAL A CA 1
ATOM 768 C C . VAL A 1 96 ? 13.276 -5.633 3.661 1.00 90.56 96 VAL A C 1
ATOM 770 O O . VAL A 1 96 ? 14.088 -4.724 3.572 1.00 90.56 96 VAL A O 1
ATOM 773 N N . PHE A 1 97 ? 12.134 -5.509 4.341 1.00 91.88 97 PHE A N 1
ATOM 774 C CA . PHE A 1 97 ? 11.701 -4.240 4.920 1.00 91.88 97 PHE A CA 1
ATOM 775 C C . PHE A 1 97 ? 12.582 -3.804 6.098 1.00 91.88 97 PHE A C 1
ATOM 777 O O . PHE A 1 97 ? 12.990 -2.648 6.175 1.00 91.88 97 PHE A O 1
ATOM 784 N N . GLY A 1 98 ? 12.943 -4.738 6.985 1.00 89.00 98 GLY A N 1
ATOM 785 C CA . GLY A 1 98 ? 13.774 -4.426 8.152 1.00 89.00 98 GLY A CA 1
ATOM 786 C C . GLY A 1 98 ? 15.174 -3.897 7.811 1.00 89.00 98 GLY A C 1
ATOM 787 O O . GLY A 1 98 ? 15.732 -3.139 8.594 1.00 89.00 98 GLY A O 1
ATOM 788 N N . HIS A 1 99 ? 15.735 -4.262 6.655 1.00 90.38 99 HIS A N 1
ATOM 789 C CA . HIS A 1 99 ? 17.053 -3.782 6.201 1.00 90.38 99 HIS A CA 1
ATOM 790 C C . HIS A 1 99 ? 16.962 -2.657 5.165 1.00 90.38 99 HIS A C 1
ATOM 792 O O . HIS A 1 99 ? 17.973 -2.261 4.588 1.00 90.38 99 HIS A O 1
ATOM 798 N N . LEU A 1 100 ? 15.756 -2.165 4.895 1.00 91.00 100 LEU A N 1
ATOM 799 C CA . LEU A 1 100 ? 15.545 -1.055 3.986 1.00 91.00 100 LEU A CA 1
ATOM 800 C C . LEU A 1 100 ? 16.018 0.256 4.631 1.00 91.00 100 LEU A C 1
ATOM 802 O O . LEU A 1 100 ? 15.914 0.429 5.843 1.00 91.00 100 LEU A O 1
ATOM 806 N N . ASN A 1 101 ? 16.503 1.200 3.823 1.00 91.81 101 ASN A N 1
ATOM 807 C CA . ASN A 1 101 ? 16.919 2.514 4.320 1.00 91.81 101 ASN A CA 1
ATOM 808 C C . ASN A 1 101 ? 15.765 3.232 5.044 1.00 91.81 101 ASN A C 1
ATOM 810 O O . ASN A 1 101 ? 14.629 3.220 4.561 1.00 91.81 101 ASN A O 1
ATOM 814 N N . GLU A 1 102 ? 16.080 3.959 6.120 1.00 90.50 102 GLU A N 1
ATOM 815 C CA . GLU A 1 102 ? 15.097 4.691 6.940 1.00 90.50 102 GLU A CA 1
ATOM 816 C C . GLU A 1 102 ? 14.204 5.632 6.123 1.00 90.50 102 GLU A C 1
ATOM 818 O O . GLU A 1 102 ? 13.018 5.778 6.412 1.00 90.50 102 GLU A O 1
ATOM 823 N N . ARG A 1 103 ? 14.753 6.243 5.063 1.00 93.25 103 ARG A N 1
ATOM 824 C CA . ARG A 1 103 ? 13.985 7.077 4.130 1.00 93.25 103 ARG A CA 1
ATOM 825 C C . ARG A 1 103 ? 12.790 6.318 3.552 1.00 93.25 103 ARG A C 1
ATOM 827 O O . ARG A 1 103 ? 11.682 6.830 3.571 1.00 93.25 103 ARG A O 1
ATOM 834 N N . TRP A 1 104 ? 13.009 5.110 3.040 1.00 93.38 104 TRP A N 1
ATOM 835 C CA . TRP A 1 104 ? 11.949 4.331 2.400 1.00 93.38 104 TRP A CA 1
ATOM 836 C C . TRP A 1 104 ? 11.020 3.679 3.417 1.00 93.38 104 TRP A C 1
ATOM 838 O O . TRP A 1 104 ? 9.833 3.533 3.142 1.00 93.38 104 TRP A O 1
ATOM 848 N N . GLN A 1 105 ? 11.529 3.329 4.602 1.00 94.06 105 GLN A N 1
ATOM 849 C CA . GLN A 1 105 ? 10.677 2.898 5.712 1.00 94.06 105 GLN A CA 1
ATOM 850 C C . GLN A 1 105 ? 9.698 4.007 6.118 1.00 94.06 105 GLN A C 1
ATOM 852 O O . GLN A 1 105 ? 8.516 3.729 6.307 1.00 94.06 105 GLN A O 1
ATOM 857 N N . ARG A 1 106 ? 10.163 5.262 6.176 1.00 93.38 106 ARG A N 1
ATOM 858 C CA . ARG A 1 106 ? 9.322 6.435 6.448 1.00 93.38 106 ARG A CA 1
ATOM 859 C C . ARG A 1 106 ? 8.254 6.645 5.377 1.00 93.38 106 ARG A C 1
ATOM 861 O O . ARG A 1 106 ? 7.093 6.786 5.729 1.00 93.38 106 ARG A O 1
ATOM 868 N N . GLU A 1 107 ? 8.617 6.592 4.097 1.00 94.38 107 GLU A N 1
ATOM 869 C CA . GLU A 1 107 ? 7.644 6.699 2.992 1.00 94.38 107 GLU A CA 1
ATOM 870 C C . GLU A 1 107 ? 6.573 5.597 3.074 1.00 94.38 107 GLU A C 1
ATOM 872 O O . GLU A 1 107 ? 5.386 5.844 2.873 1.00 94.38 107 GLU A O 1
ATOM 877 N N . CYS A 1 108 ? 6.972 4.370 3.428 1.00 95.44 108 CYS A N 1
ATOM 878 C CA . CYS A 1 108 ? 6.031 3.268 3.619 1.00 95.44 108 CYS A CA 1
ATOM 879 C C . CYS A 1 108 ? 5.101 3.492 4.817 1.00 95.44 108 CYS A C 1
ATOM 881 O O . CYS A 1 108 ? 3.917 3.168 4.740 1.00 95.44 108 CYS A O 1
ATOM 883 N N . TYR A 1 109 ? 5.632 4.026 5.917 1.00 95.25 109 TYR A N 1
ATOM 884 C CA . TYR A 1 109 ? 4.851 4.415 7.087 1.00 95.25 109 TYR A CA 1
ATOM 885 C C . TYR A 1 109 ? 3.826 5.501 6.732 1.00 95.25 109 TYR A C 1
ATOM 887 O O . TYR A 1 109 ? 2.636 5.320 6.978 1.00 95.25 109 TYR A O 1
ATOM 895 N N . GLU A 1 110 ? 4.258 6.585 6.084 1.00 95.19 110 GLU A N 1
ATOM 896 C CA . GLU A 1 110 ? 3.382 7.693 5.687 1.00 95.19 110 GLU A CA 1
ATOM 897 C C . GLU A 1 110 ? 2.252 7.214 4.772 1.00 95.19 110 GLU A C 1
ATOM 899 O O . GLU A 1 110 ? 1.101 7.608 4.945 1.00 95.19 110 GLU A O 1
ATOM 904 N N . ALA A 1 111 ? 2.550 6.288 3.861 1.00 95.00 111 ALA A N 1
ATOM 905 C CA . ALA A 1 111 ? 1.547 5.681 3.000 1.00 95.00 111 ALA A CA 1
ATOM 906 C C . ALA A 1 111 ? 0.508 4.846 3.761 1.00 95.00 111 ALA A C 1
ATOM 908 O O . ALA A 1 111 ? -0.667 4.879 3.404 1.00 95.00 111 ALA A O 1
ATOM 909 N N . VAL A 1 112 ? 0.906 4.117 4.812 1.00 95.25 112 VAL A N 1
ATOM 910 C CA . VAL A 1 112 ? -0.046 3.390 5.673 1.00 95.25 112 VAL A CA 1
ATOM 911 C C . VAL A 1 112 ? -0.983 4.372 6.373 1.00 95.25 112 VAL A C 1
ATOM 913 O O . VAL A 1 112 ? -2.188 4.141 6.394 1.00 95.25 112 VAL A O 1
ATOM 916 N N . ILE A 1 113 ? -0.457 5.493 6.875 1.00 94.00 113 ILE A N 1
ATOM 917 C CA . ILE A 1 113 ? -1.274 6.535 7.509 1.00 94.00 113 ILE A CA 1
ATOM 918 C C . ILE A 1 113 ? -2.236 7.185 6.504 1.00 94.00 113 ILE A C 1
ATOM 920 O O . ILE A 1 113 ? -3.401 7.392 6.825 1.00 94.00 113 ILE A O 1
ATOM 924 N N . GLN A 1 114 ? -1.786 7.472 5.279 1.00 92.50 114 GLN A N 1
ATOM 925 C CA . GLN A 1 114 ? -2.625 8.079 4.235 1.00 92.50 114 GLN A CA 1
ATOM 926 C C . GLN A 1 114 ? -3.722 7.147 3.707 1.00 92.50 114 GLN A C 1
ATOM 928 O O . GLN A 1 114 ? -4.770 7.623 3.274 1.00 92.50 114 GLN A O 1
ATOM 933 N N . HIS A 1 115 ? -3.483 5.835 3.714 1.00 90.38 115 HIS A N 1
ATOM 934 C CA . HIS A 1 115 ? -4.465 4.835 3.292 1.00 90.38 115 HIS A CA 1
ATOM 935 C C . HIS A 1 115 ? -5.455 4.438 4.388 1.00 90.38 115 HIS A C 1
ATOM 937 O O . HIS A 1 115 ? -6.386 3.690 4.101 1.00 90.38 115 HIS A O 1
ATOM 943 N N . MET A 1 116 ? -5.258 4.912 5.617 1.00 91.19 116 MET A N 1
ATOM 944 C CA . MET A 1 116 ? -6.116 4.575 6.740 1.00 91.19 116 MET A CA 1
ATOM 945 C C . MET A 1 116 ? -7.442 5.340 6.670 1.00 91.19 116 MET A C 1
ATOM 947 O O . MET A 1 116 ? -7.480 6.570 6.698 1.00 91.19 116 MET A O 1
ATOM 951 N N . ASP A 1 117 ? -8.531 4.585 6.617 1.00 91.50 117 ASP A N 1
ATOM 952 C CA . ASP A 1 117 ? -9.914 5.056 6.571 1.00 91.50 117 ASP A CA 1
ATOM 953 C C . ASP A 1 117 ? -10.810 4.203 7.490 1.00 91.50 117 ASP A C 1
ATOM 955 O O . ASP A 1 117 ? -10.361 3.238 8.110 1.00 91.50 117 ASP A O 1
ATOM 959 N N . ASP A 1 118 ? -12.087 4.565 7.618 1.00 90.12 118 ASP A N 1
ATOM 960 C CA . ASP A 1 118 ? -13.062 3.885 8.482 1.00 90.12 118 ASP A CA 1
ATOM 961 C C . ASP A 1 118 ? -13.329 2.420 8.088 1.00 90.12 118 ASP A C 1
ATOM 963 O O . ASP A 1 118 ? -13.737 1.616 8.932 1.00 90.12 118 ASP A O 1
ATOM 967 N N . GLU A 1 119 ? -13.042 2.054 6.838 1.00 88.56 119 GLU A N 1
ATOM 968 C CA . GLU A 1 119 ? -13.190 0.693 6.321 1.00 88.56 119 GLU A CA 1
ATOM 969 C C . GLU A 1 119 ? -11.936 -0.171 6.545 1.00 88.56 119 GLU A C 1
ATOM 971 O O . GLU A 1 119 ? -12.065 -1.383 6.722 1.00 88.56 119 GLU A O 1
ATOM 976 N N . THR A 1 120 ? -10.730 0.410 6.561 1.00 90.06 120 THR A N 1
ATOM 977 C CA . THR A 1 120 ? -9.465 -0.333 6.742 1.00 90.06 120 THR A CA 1
ATOM 978 C C . THR A 1 120 ? -8.910 -0.285 8.164 1.00 90.06 120 THR A C 1
ATOM 980 O O . THR A 1 120 ? -8.061 -1.106 8.509 1.00 90.06 120 THR A O 1
ATOM 983 N N . LEU A 1 121 ? -9.394 0.616 9.022 1.00 91.25 121 LEU A N 1
ATOM 984 C CA . LEU A 1 121 ? -8.858 0.846 10.369 1.00 91.25 121 LEU A CA 1
ATOM 985 C C . LEU A 1 121 ? -8.772 -0.414 11.245 1.00 91.25 121 LEU A C 1
ATOM 987 O O . LEU A 1 121 ? -7.788 -0.637 11.945 1.00 91.25 121 LEU A O 1
ATOM 991 N N . ILE A 1 122 ? -9.805 -1.257 11.240 1.00 88.62 122 ILE A N 1
ATOM 992 C CA . ILE A 1 122 ? -9.785 -2.483 12.052 1.00 88.62 122 ILE A CA 1
ATOM 993 C C . ILE A 1 122 ? -8.742 -3.467 11.509 1.00 88.62 122 ILE A C 1
ATOM 995 O O . ILE A 1 122 ? -8.008 -4.083 12.283 1.00 88.62 122 ILE A O 1
ATOM 999 N N . ASP A 1 123 ? -8.604 -3.559 10.184 1.00 89.12 123 ASP A N 1
ATOM 1000 C CA . ASP A 1 123 ? -7.576 -4.384 9.550 1.00 89.12 123 ASP A CA 1
ATOM 1001 C C . ASP A 1 123 ? -6.160 -3.867 9.841 1.00 89.12 123 ASP A C 1
ATOM 1003 O O . ASP A 1 123 ? -5.246 -4.678 10.030 1.00 89.12 123 ASP A O 1
ATOM 1007 N N . THR A 1 124 ? -5.958 -2.546 9.926 1.00 91.69 124 THR A N 1
ATOM 1008 C CA . THR A 1 124 ? -4.657 -1.971 10.296 1.00 91.69 124 THR A CA 1
ATOM 1009 C C . THR A 1 124 ? -4.310 -2.276 11.752 1.00 91.69 124 THR A C 1
ATOM 1011 O O . THR A 1 124 ? -3.217 -2.780 12.011 1.00 91.69 124 THR A O 1
ATOM 1014 N N . ILE A 1 125 ? -5.243 -2.103 12.696 1.00 90.31 125 ILE A N 1
ATOM 1015 C CA . ILE A 1 125 ? -5.032 -2.434 14.118 1.00 90.31 125 ILE A CA 1
ATOM 1016 C C . ILE A 1 125 ? -4.689 -3.922 14.293 1.00 90.31 125 ILE A C 1
ATOM 1018 O O . ILE A 1 125 ? -3.682 -4.266 14.918 1.00 90.31 125 ILE A O 1
ATOM 1022 N N . LEU A 1 126 ? -5.471 -4.817 13.680 1.00 88.25 126 LEU A N 1
ATOM 1023 C CA . LEU A 1 126 ? -5.211 -6.262 13.712 1.00 88.25 126 LEU A CA 1
ATOM 1024 C C . LEU A 1 126 ? -3.893 -6.623 13.003 1.00 88.25 126 LEU A C 1
ATOM 1026 O O . LEU A 1 126 ? -3.187 -7.553 13.398 1.00 88.25 126 LEU A O 1
ATOM 1030 N N . GLY A 1 127 ? -3.535 -5.898 11.942 1.00 89.75 127 GLY A N 1
ATOM 1031 C CA . GLY A 1 127 ? -2.258 -6.032 11.248 1.00 89.75 127 GLY A CA 1
ATOM 1032 C C . GLY A 1 127 ? -1.064 -5.688 12.139 1.00 89.75 127 GLY A C 1
ATOM 1033 O O . GLY A 1 127 ? -0.099 -6.457 12.179 1.00 89.75 127 GLY A O 1
ATOM 1034 N N . CYS A 1 128 ? -1.148 -4.586 12.889 1.00 90.56 128 CYS A N 1
ATOM 1035 C CA . CYS A 1 128 ? -0.131 -4.155 13.847 1.00 90.56 128 CYS A CA 1
ATOM 1036 C C . CYS A 1 128 ? 0.077 -5.189 14.958 1.00 90.56 128 CYS A C 1
ATOM 1038 O O . CYS A 1 128 ? 1.212 -5.570 15.241 1.00 90.56 128 CYS A O 1
ATOM 1040 N N . GLU A 1 129 ? -0.999 -5.732 15.522 1.00 86.94 129 GLU A N 1
ATOM 1041 C CA . GLU A 1 129 ? -0.907 -6.776 16.546 1.00 86.94 129 GLU A CA 1
ATOM 1042 C C . GLU A 1 129 ? -0.207 -8.039 16.013 1.00 86.94 129 GLU A C 1
ATOM 1044 O O . GLU A 1 129 ? 0.721 -8.578 16.623 1.00 86.94 129 GLU A O 1
ATOM 1049 N N . ARG A 1 130 ? -0.590 -8.491 14.813 1.00 88.12 130 ARG A N 1
ATOM 1050 C CA . ARG A 1 130 ? 0.052 -9.645 14.166 1.00 88.12 130 ARG A CA 1
ATOM 1051 C C . ARG A 1 130 ? 1.541 -9.411 13.935 1.00 88.12 130 ARG A C 1
ATOM 1053 O O . ARG A 1 130 ? 2.322 -10.355 14.061 1.00 88.12 130 ARG A O 1
ATOM 1060 N N . LEU A 1 131 ? 1.941 -8.184 13.600 1.00 88.94 131 LEU A N 1
ATOM 1061 C CA . LEU A 1 131 ? 3.347 -7.805 13.471 1.00 88.94 131 LEU A CA 1
ATOM 1062 C C . LEU A 1 131 ? 4.069 -7.827 14.823 1.00 88.94 131 LEU A C 1
ATOM 1064 O O . LEU A 1 131 ? 5.161 -8.389 14.898 1.00 88.94 131 LEU A O 1
ATOM 1068 N N . GLN A 1 132 ? 3.456 -7.302 15.887 1.00 88.38 132 GLN A N 1
ATOM 1069 C CA . GLN A 1 132 ? 4.016 -7.329 17.244 1.00 88.38 132 GLN A CA 1
ATOM 1070 C C . GLN A 1 132 ? 4.245 -8.761 17.754 1.00 88.38 132 GLN A C 1
ATOM 1072 O O . GLN A 1 132 ? 5.235 -9.024 18.438 1.00 88.38 132 GLN A O 1
ATOM 1077 N N . ILE A 1 133 ? 3.371 -9.706 17.391 1.00 86.12 133 ILE A N 1
ATOM 1078 C CA . ILE A 1 133 ? 3.538 -11.132 17.713 1.00 86.12 133 ILE A CA 1
ATOM 1079 C C . ILE A 1 133 ? 4.630 -11.770 16.838 1.00 86.12 133 ILE A C 1
ATOM 1081 O O . ILE A 1 133 ? 5.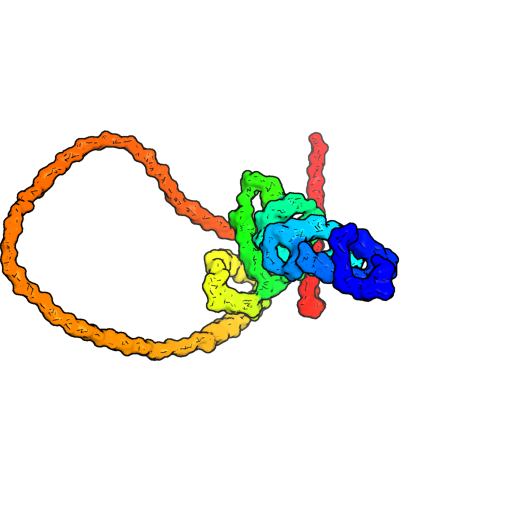437 -12.565 17.326 1.00 86.12 133 ILE A O 1
ATOM 1085 N N . ALA A 1 134 ? 4.660 -11.445 15.543 1.00 84.38 134 ALA A N 1
ATOM 1086 C CA . ALA A 1 134 ? 5.577 -12.057 14.581 1.00 84.38 134 ALA A CA 1
ATOM 1087 C C . ALA A 1 134 ? 7.036 -11.590 14.731 1.00 84.38 134 ALA A C 1
ATOM 1089 O O . ALA A 1 134 ? 7.951 -12.350 14.404 1.00 84.38 134 ALA A O 1
ATOM 1090 N N . LEU A 1 135 ? 7.263 -10.361 15.199 1.00 81.06 135 LEU A N 1
ATOM 1091 C CA . LEU A 1 135 ? 8.584 -9.749 15.332 1.00 81.06 135 LEU A CA 1
ATOM 1092 C C . LEU A 1 135 ? 9.061 -9.811 16.797 1.00 81.06 135 LEU A C 1
ATOM 1094 O O . LEU A 1 135 ? 8.606 -9.038 17.639 1.00 81.06 135 LEU A O 1
ATOM 1098 N N . PRO A 1 136 ? 9.998 -10.710 17.153 1.00 70.69 136 PRO A N 1
ATOM 1099 C CA . PRO A 1 136 ? 10.513 -10.777 18.516 1.00 70.69 136 PRO A CA 1
ATOM 1100 C C . PRO A 1 136 ? 11.407 -9.568 18.836 1.00 70.69 136 PRO A C 1
ATOM 1102 O O . PRO A 1 136 ? 12.478 -9.411 18.249 1.00 70.69 136 PRO A O 1
ATOM 1105 N N . ARG A 1 137 ? 11.015 -8.780 19.850 1.00 64.81 137 ARG A N 1
ATOM 1106 C CA . ARG A 1 137 ? 11.728 -7.586 20.368 1.00 64.81 137 ARG A CA 1
ATOM 1107 C C . ARG A 1 137 ? 13.208 -7.799 20.729 1.00 64.81 137 ARG A C 1
ATOM 1109 O O . ARG A 1 137 ? 13.943 -6.831 20.854 1.00 64.81 137 ARG A O 1
ATOM 1116 N N . SER A 1 138 ? 13.650 -9.040 20.931 1.00 59.41 138 SER A N 1
ATOM 1117 C CA . SER A 1 138 ? 14.963 -9.362 21.503 1.00 59.41 138 SER A CA 1
ATOM 1118 C C . SER A 1 138 ? 16.037 -9.805 20.504 1.00 59.41 138 SER A C 1
ATOM 1120 O O . SER A 1 138 ? 17.135 -10.140 20.939 1.00 59.41 138 SER A O 1
ATOM 1122 N N . LYS A 1 139 ? 15.744 -9.885 19.195 1.00 61.47 139 LYS A N 1
ATOM 1123 C CA . LYS A 1 139 ? 16.629 -10.604 18.252 1.00 61.47 139 LYS A CA 1
ATOM 1124 C C . LYS A 1 139 ? 17.420 -9.743 17.265 1.00 61.47 139 LYS A C 1
ATOM 1126 O O . LYS A 1 139 ? 18.464 -10.205 16.818 1.00 61.47 139 LYS A O 1
ATOM 1131 N N . SER A 1 140 ? 16.965 -8.544 16.904 1.00 77.31 140 SER A N 1
ATOM 1132 C CA . SER A 1 140 ? 17.654 -7.719 15.899 1.00 77.31 140 SER A CA 1
ATOM 1133 C C . SER A 1 140 ? 17.256 -6.248 15.978 1.00 77.31 140 SER A C 1
ATOM 1135 O O . SER A 1 140 ? 16.069 -5.948 16.089 1.00 77.31 140 SER A O 1
ATOM 1137 N N . GLU A 1 141 ? 18.232 -5.349 15.839 1.00 83.38 141 GLU A N 1
ATOM 1138 C CA . GLU A 1 141 ? 18.043 -3.889 15.801 1.00 83.38 141 GLU A CA 1
ATOM 1139 C C . GLU A 1 141 ? 17.046 -3.459 14.713 1.00 83.38 141 GLU A C 1
ATOM 1141 O O . GLU A 1 141 ? 16.123 -2.694 14.978 1.00 83.38 141 GLU A O 1
ATOM 1146 N N . SER A 1 142 ? 17.129 -4.070 13.528 1.00 83.88 142 SER A N 1
ATOM 1147 C CA . SER A 1 142 ? 16.172 -3.854 12.435 1.00 83.88 142 SER A CA 1
ATOM 1148 C C . SER A 1 142 ? 14.733 -4.240 12.790 1.00 83.88 142 SER A C 1
ATOM 1150 O O . SER A 1 142 ? 13.793 -3.577 12.364 1.00 83.88 142 SER A O 1
ATOM 1152 N N . ALA A 1 143 ? 14.529 -5.282 13.601 1.00 85.88 143 ALA A N 1
ATOM 1153 C CA . ALA A 1 143 ? 13.184 -5.652 14.053 1.00 85.88 143 ALA A CA 1
ATOM 1154 C C . ALA A 1 143 ? 12.644 -4.660 15.088 1.00 85.88 143 ALA A C 1
ATOM 1156 O O . ALA A 1 143 ? 11.446 -4.400 15.104 1.00 85.88 143 ALA A O 1
ATOM 1157 N N . LEU A 1 144 ? 13.515 -4.093 15.929 1.00 87.62 144 LEU A N 1
ATOM 1158 C CA . LEU A 1 144 ? 13.134 -3.046 16.872 1.00 87.62 144 LEU A CA 1
ATOM 1159 C C . LEU A 1 144 ? 12.706 -1.777 16.128 1.00 87.62 144 LEU A C 1
ATOM 1161 O O . LEU A 1 144 ? 11.654 -1.236 16.445 1.00 87.62 144 LEU A O 1
ATOM 1165 N N . ALA A 1 145 ? 13.454 -1.356 15.104 1.00 88.94 145 ALA A N 1
ATOM 1166 C CA . ALA A 1 145 ? 13.091 -0.207 14.273 1.00 88.94 145 ALA A CA 1
ATOM 1167 C C . ALA A 1 145 ? 11.705 -0.373 13.624 1.00 88.94 145 ALA A C 1
ATOM 1169 O O . ALA A 1 145 ? 10.872 0.526 13.699 1.00 88.94 145 ALA A O 1
ATOM 1170 N N . VAL A 1 146 ? 11.413 -1.554 13.065 1.00 91.19 146 VAL A N 1
ATOM 1171 C CA . VAL A 1 146 ? 10.085 -1.847 12.499 1.00 91.19 146 VAL A CA 1
ATOM 1172 C C . VAL A 1 146 ? 9.001 -1.847 13.577 1.00 91.19 146 VAL A C 1
ATOM 1174 O O . VAL A 1 146 ? 7.910 -1.348 13.333 1.00 91.19 146 VAL A O 1
ATOM 1177 N N . LEU A 1 147 ? 9.277 -2.372 14.773 1.00 90.12 147 LEU A N 1
ATOM 1178 C CA . LEU A 1 147 ? 8.310 -2.349 15.873 1.00 90.12 147 LEU A CA 1
ATOM 1179 C C . LEU A 1 147 ? 7.991 -0.932 16.356 1.00 90.12 147 LEU A C 1
ATOM 1181 O O . LEU A 1 147 ? 6.839 -0.684 16.686 1.00 90.12 147 LEU A O 1
ATOM 1185 N N . LEU A 1 148 ? 8.957 -0.010 16.349 1.00 91.25 148 LEU A N 1
ATOM 1186 C CA . LEU A 1 148 ? 8.691 1.400 16.651 1.00 91.25 148 LEU A CA 1
ATOM 1187 C C . LEU A 1 148 ? 7.725 2.012 15.630 1.00 91.25 148 LEU A C 1
ATOM 1189 O O . LEU A 1 148 ? 6.757 2.648 16.022 1.00 91.25 148 LEU A O 1
ATOM 1193 N N . LEU A 1 149 ? 7.918 1.735 14.335 1.00 92.44 149 LEU A N 1
ATOM 1194 C CA . LEU A 1 149 ? 6.979 2.177 13.296 1.00 92.44 149 LEU A CA 1
ATOM 1195 C C . LEU A 1 149 ? 5.583 1.571 13.487 1.00 92.44 149 LEU A C 1
ATOM 1197 O O . LEU A 1 149 ? 4.584 2.241 13.257 1.00 92.44 149 LEU A O 1
ATOM 1201 N N . VAL A 1 150 ? 5.499 0.300 13.891 1.00 93.00 150 VAL A N 1
ATOM 1202 C CA . VAL A 1 150 ? 4.215 -0.364 14.174 1.00 93.00 150 VAL A CA 1
ATOM 1203 C C . VAL A 1 150 ? 3.518 0.267 15.378 1.00 93.00 150 VAL A C 1
ATOM 1205 O O . VAL A 1 150 ? 2.304 0.456 15.332 1.00 93.00 150 VAL A O 1
ATOM 1208 N N . ASP A 1 151 ? 4.266 0.595 16.430 1.00 91.69 151 ASP A N 1
ATOM 1209 C CA . ASP A 1 151 ? 3.730 1.261 17.616 1.00 91.69 151 ASP A CA 1
ATOM 1210 C C . ASP A 1 151 ? 3.235 2.681 17.260 1.00 91.69 151 ASP A C 1
ATOM 1212 O O . ASP A 1 151 ? 2.122 3.038 17.647 1.00 91.69 151 ASP A O 1
ATOM 1216 N N . ASP A 1 152 ? 3.968 3.428 16.422 1.00 93.44 152 ASP A N 1
ATOM 1217 C CA . ASP A 1 152 ? 3.545 4.740 15.903 1.00 93.44 152 ASP A CA 1
ATOM 1218 C C . ASP A 1 152 ? 2.253 4.637 15.0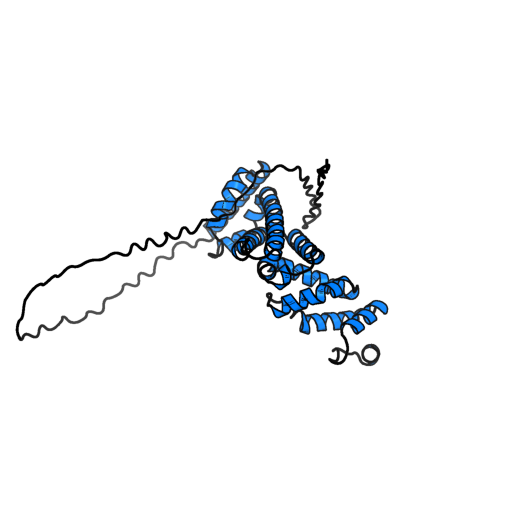60 1.00 93.44 152 ASP A C 1
ATOM 1220 O O . ASP A 1 152 ? 1.310 5.402 15.265 1.00 93.44 152 ASP A O 1
ATOM 1224 N N . VAL A 1 153 ? 2.155 3.663 14.138 1.00 94.12 153 VAL A N 1
ATOM 1225 C CA . VAL A 1 153 ? 0.923 3.431 13.348 1.00 94.12 153 VAL A CA 1
ATOM 1226 C C . VAL A 1 153 ? -0.250 3.102 14.263 1.00 94.12 153 VAL A C 1
ATOM 1228 O O . VAL A 1 153 ? -1.355 3.607 14.061 1.00 94.12 153 VAL A O 1
ATOM 1231 N N . LEU A 1 154 ? -0.022 2.251 15.267 1.00 92.06 154 LEU A N 1
ATOM 1232 C CA . LEU A 1 154 ? -1.058 1.861 16.211 1.00 92.06 154 LEU A CA 1
ATOM 1233 C C . LEU A 1 154 ? -1.551 3.067 17.017 1.00 92.06 154 LEU A C 1
ATOM 1235 O O . LEU A 1 154 ? -2.755 3.197 17.211 1.00 92.06 154 LEU A O 1
ATOM 1239 N N . GLU A 1 155 ? -0.668 3.972 17.438 1.00 92.06 155 GLU A N 1
ATOM 1240 C CA . GLU A 1 155 ? -1.066 5.194 18.141 1.00 92.06 155 GLU A CA 1
ATOM 1241 C C . GLU A 1 155 ? -1.998 6.065 17.285 1.00 92.06 155 GLU A C 1
ATOM 1243 O O . GLU A 1 155 ? -3.078 6.447 17.745 1.00 92.06 155 GLU A O 1
ATOM 1248 N N . VAL A 1 156 ? -1.638 6.323 16.023 1.00 93.19 156 VAL A N 1
ATOM 1249 C CA . VAL A 1 156 ? -2.479 7.116 15.109 1.00 93.19 156 VAL A CA 1
ATOM 1250 C C . VAL A 1 156 ? -3.811 6.407 14.837 1.00 93.19 156 VAL A C 1
ATOM 1252 O O . VAL A 1 156 ? -4.865 7.046 14.858 1.00 93.19 156 VAL A O 1
ATOM 1255 N N . ALA A 1 157 ? -3.795 5.085 14.648 1.00 92.44 157 ALA A N 1
ATOM 1256 C CA . ALA A 1 157 ? -5.010 4.293 14.461 1.00 92.44 157 ALA A CA 1
ATOM 1257 C C . ALA A 1 157 ? -5.937 4.368 15.686 1.00 92.44 157 ALA A C 1
ATOM 1259 O O . ALA A 1 157 ? -7.148 4.529 15.543 1.00 92.44 157 ALA A O 1
ATOM 1260 N N . MET A 1 158 ? -5.387 4.323 16.901 1.00 90.81 158 MET A N 1
ATOM 1261 C CA . MET A 1 158 ? -6.164 4.461 18.135 1.00 90.81 158 MET A CA 1
ATOM 1262 C C . MET A 1 158 ? -6.782 5.856 18.278 1.00 90.81 158 MET A C 1
ATOM 1264 O O . MET A 1 158 ? -7.945 5.975 18.666 1.00 90.81 158 MET A O 1
ATOM 1268 N N . GLN A 1 159 ? -6.041 6.911 17.932 1.00 91.00 159 GLN A N 1
ATOM 1269 C CA . GLN A 1 159 ? -6.571 8.278 17.927 1.00 91.00 159 GLN A CA 1
ATOM 1270 C C . GLN A 1 159 ? -7.725 8.425 16.926 1.00 91.00 159 GLN A C 1
ATOM 1272 O O . GLN A 1 159 ? -8.775 8.975 17.270 1.00 91.00 159 GLN A O 1
ATOM 1277 N N . PHE A 1 160 ? -7.565 7.880 15.715 1.00 91.31 160 PHE A N 1
ATOM 1278 C CA . PHE A 1 160 ? -8.629 7.843 14.712 1.00 91.31 160 PHE A CA 1
ATOM 1279 C C . PHE A 1 160 ? -9.846 7.069 15.229 1.00 91.31 160 PHE A C 1
ATOM 1281 O O . PHE A 1 160 ? -10.975 7.543 15.102 1.00 91.31 160 PHE A O 1
ATOM 1288 N N . LEU A 1 161 ? -9.627 5.904 15.847 1.00 90.56 161 LEU A N 1
ATOM 1289 C CA . LEU A 1 161 ? -10.692 5.053 16.368 1.00 90.56 161 LEU A CA 1
ATOM 1290 C C . LEU A 1 161 ? -11.540 5.789 17.405 1.00 90.56 161 LEU A C 1
ATOM 1292 O O . LEU A 1 161 ? -12.759 5.744 17.315 1.00 90.56 161 LEU A O 1
ATOM 1296 N N . VAL A 1 162 ? -10.924 6.505 18.350 1.00 90.62 162 VAL A N 1
ATOM 1297 C CA . VAL A 1 162 ? -11.655 7.275 19.372 1.00 90.62 162 VAL A CA 1
ATOM 1298 C C . VAL A 1 162 ? -12.405 8.461 18.754 1.00 90.62 162 VAL A C 1
ATOM 1300 O O . VAL A 1 162 ? -13.550 8.726 19.121 1.00 90.62 162 VAL A O 1
ATOM 1303 N N . HIS A 1 163 ? -11.797 9.169 17.797 1.00 90.06 163 HIS A N 1
ATOM 1304 C CA . HIS A 1 163 ? -12.407 10.349 17.175 1.00 90.06 163 HIS A CA 1
ATOM 1305 C C . HIS A 1 163 ? -13.574 9.998 16.239 1.00 90.06 163 HIS A C 1
ATOM 1307 O O . HIS A 1 163 ? -14.598 10.682 16.209 1.00 90.06 163 HIS A O 1
ATOM 1313 N N . SER A 1 164 ? -13.434 8.900 15.501 1.00 88.50 164 SER A N 1
ATOM 1314 C CA . SER A 1 164 ? -14.326 8.510 14.411 1.00 88.50 164 SER A CA 1
ATOM 1315 C C . SER A 1 164 ? -14.986 7.151 14.647 1.00 88.50 164 SER A C 1
ATOM 1317 O O . SER A 1 164 ? -15.401 6.499 13.691 1.00 88.50 164 SER A O 1
ATOM 1319 N N . PHE A 1 165 ? -15.161 6.738 15.911 1.00 90.12 165 PHE A N 1
ATOM 1320 C CA . PHE A 1 165 ? -15.717 5.418 16.252 1.00 90.12 165 PHE A CA 1
ATOM 1321 C C . PHE A 1 165 ? -17.082 5.157 15.601 1.00 90.12 165 PHE A C 1
ATOM 1323 O O . PHE A 1 165 ? -17.359 4.052 15.143 1.00 90.12 165 PHE A O 1
ATOM 1330 N N . HIS A 1 166 ? -17.924 6.191 15.509 1.00 89.94 166 HIS A N 1
ATOM 1331 C CA . HIS A 1 166 ? -19.247 6.092 14.887 1.00 89.94 166 HIS A CA 1
ATOM 1332 C C . HIS A 1 166 ? -19.195 5.612 13.432 1.00 89.94 166 HIS A C 1
ATOM 1334 O O . HIS A 1 166 ? -20.032 4.803 13.054 1.00 89.94 166 HIS A O 1
ATOM 1340 N N . LEU A 1 167 ? -18.212 6.070 12.648 1.00 90.38 167 LEU A N 1
ATOM 1341 C CA . LEU A 1 167 ? -18.061 5.674 11.245 1.00 90.38 167 LEU A CA 1
ATOM 1342 C C . LEU A 1 167 ? -17.638 4.211 11.138 1.00 90.38 167 LEU A C 1
ATOM 1344 O O . LEU A 1 167 ? -18.205 3.466 10.3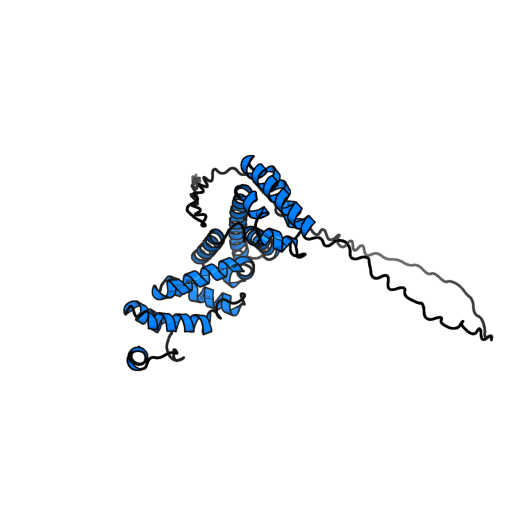47 1.00 90.38 167 LEU A O 1
ATOM 1348 N N . VAL A 1 168 ? -16.715 3.790 12.006 1.00 89.50 168 VAL A N 1
ATOM 1349 C CA . VAL A 1 168 ? -16.185 2.421 12.054 1.00 89.50 168 VAL A CA 1
ATOM 1350 C C . VAL A 1 168 ? -17.280 1.411 12.390 1.00 89.50 168 VAL A C 1
ATOM 1352 O O . VAL A 1 168 ? -17.349 0.356 11.778 1.00 89.50 168 VAL A O 1
ATOM 1355 N N . VAL A 1 169 ? -18.174 1.726 13.330 1.00 86.12 169 VAL A N 1
ATOM 1356 C CA . VAL A 1 169 ? -19.289 0.832 13.693 1.00 86.12 169 VAL A CA 1
ATOM 1357 C C . VAL A 1 169 ? -20.292 0.672 12.546 1.00 86.12 169 VAL A C 1
ATOM 1359 O O . VAL A 1 169 ? -20.843 -0.411 12.350 1.00 86.12 169 VAL A O 1
ATOM 1362 N N . THR A 1 170 ? -20.530 1.741 11.786 1.00 87.25 170 THR A N 1
ATOM 1363 C CA . THR A 1 170 ? -21.437 1.729 10.629 1.00 87.25 170 THR A CA 1
ATOM 1364 C C . THR A 1 170 ? -20.779 1.227 9.342 1.00 87.25 170 THR A C 1
ATOM 1366 O O . THR A 1 170 ? -21.459 1.091 8.326 1.00 87.25 170 THR A O 1
ATOM 1369 N N . SER A 1 171 ? -19.466 0.979 9.354 1.00 88.75 171 SER A N 1
ATOM 1370 C CA . SER A 1 171 ? -18.701 0.648 8.154 1.00 88.75 171 SER A CA 1
ATOM 1371 C C . SER A 1 171 ? -19.027 -0.757 7.650 1.00 88.75 171 SER A C 1
ATOM 1373 O O . SER A 1 171 ? -19.339 -1.679 8.417 1.00 88.75 171 SER A O 1
ATOM 1375 N N . ARG A 1 172 ? -18.967 -0.955 6.330 1.00 85.56 172 ARG A N 1
ATOM 1376 C CA . ARG A 1 172 ? -19.312 -2.256 5.736 1.00 85.56 172 ARG A CA 1
ATOM 1377 C C . ARG A 1 172 ? -18.293 -3.323 6.101 1.00 85.56 172 ARG A C 1
ATOM 1379 O O . ARG A 1 172 ? -18.685 -4.476 6.283 1.00 85.56 172 ARG A O 1
ATOM 1386 N N . SER A 1 173 ? -17.019 -2.964 6.207 1.00 82.94 173 SER A N 1
ATOM 1387 C CA . SER A 1 173 ? -15.945 -3.851 6.638 1.00 82.94 173 SER A CA 1
ATOM 1388 C C . SER A 1 173 ? -16.212 -4.375 8.038 1.00 82.94 173 SER A C 1
ATOM 1390 O O . SER A 1 173 ? -16.174 -5.588 8.230 1.00 82.94 173 SER A O 1
ATOM 1392 N N . PHE A 1 174 ? -16.591 -3.515 8.989 1.00 82.88 174 PHE A N 1
ATOM 1393 C CA . PHE A 1 174 ? -16.917 -3.950 10.349 1.00 82.88 174 PHE A CA 1
ATOM 1394 C C . PHE A 1 174 ? -18.102 -4.929 10.363 1.00 82.88 174 PHE A C 1
ATOM 1396 O O . PHE A 1 174 ? -18.024 -6.014 10.948 1.00 82.88 174 PHE A O 1
ATOM 1403 N N . GLN A 1 175 ? -19.172 -4.612 9.626 1.00 81.44 175 GLN A N 1
ATOM 1404 C CA . GLN A 1 175 ? -20.335 -5.495 9.501 1.00 81.44 175 GLN A CA 1
ATOM 1405 C C . GLN A 1 175 ? -20.004 -6.847 8.845 1.00 81.44 175 GLN A C 1
ATOM 1407 O O . GLN A 1 175 ? -20.541 -7.885 9.237 1.00 81.44 175 GLN A O 1
ATOM 1412 N N . GLN A 1 176 ? -19.153 -6.859 7.816 1.00 79.62 176 GLN A N 1
ATOM 1413 C CA . GLN A 1 176 ? -18.753 -8.081 7.110 1.00 79.62 176 GLN A CA 1
ATOM 1414 C C . GLN A 1 176 ? -17.807 -8.940 7.947 1.00 79.62 176 GLN A C 1
ATOM 1416 O O . GLN A 1 176 ? -17.967 -10.161 7.990 1.00 79.62 176 GLN A O 1
ATOM 1421 N N . GLN A 1 177 ? -16.865 -8.310 8.646 1.00 70.50 177 GLN A N 1
ATOM 1422 C CA . GLN A 1 177 ? -15.943 -8.982 9.553 1.00 70.50 177 GLN A CA 1
ATOM 1423 C C . GLN A 1 177 ? -16.681 -9.669 10.711 1.00 70.50 177 GLN A C 1
ATOM 1425 O O . GLN A 1 177 ? -16.234 -10.720 11.156 1.00 70.50 177 GLN A O 1
ATOM 1430 N N . GLY A 1 178 ? -17.833 -9.142 11.147 1.00 66.00 178 GLY A N 1
ATOM 1431 C CA . GLY A 1 178 ? -18.697 -9.786 12.143 1.00 66.00 178 GLY A CA 1
ATOM 1432 C C . GLY A 1 178 ? -19.512 -10.986 11.631 1.00 66.00 178 GLY A C 1
ATOM 1433 O O . GLY A 1 178 ? -19.922 -11.826 12.429 1.00 66.00 178 GLY A O 1
ATOM 1434 N N . LYS A 1 179 ? -19.747 -11.103 10.315 1.00 66.12 179 LYS A N 1
ATOM 1435 C CA . LYS A 1 179 ? -20.552 -12.191 9.709 1.00 66.12 179 LYS A CA 1
ATOM 1436 C C . LYS A 1 179 ? -19.758 -13.482 9.479 1.00 66.12 179 LYS A C 1
ATOM 1438 O O . LYS A 1 179 ? -20.342 -14.562 9.429 1.00 66.12 179 LYS A O 1
ATOM 1443 N N . GLY A 1 180 ? -18.438 -13.384 9.334 1.00 54.84 180 GLY A N 1
ATOM 1444 C CA . GLY A 1 180 ? -17.523 -14.524 9.367 1.00 54.84 180 GLY A CA 1
ATOM 1445 C C . GLY A 1 180 ? -16.836 -14.588 10.727 1.00 54.84 180 GLY A C 1
ATOM 1446 O O . GLY A 1 180 ? -16.630 -13.563 11.355 1.00 54.84 180 GLY A O 1
ATOM 1447 N N . LEU A 1 181 ? -16.426 -15.766 11.191 1.00 50.22 181 LEU A N 1
ATOM 1448 C CA . LEU A 1 181 ? -15.622 -15.951 12.416 1.00 50.22 181 LEU A CA 1
ATOM 1449 C C . LEU A 1 181 ? -14.194 -15.344 12.306 1.00 50.22 181 LEU A C 1
ATOM 1451 O O . LEU A 1 181 ? -13.223 -15.949 12.748 1.00 50.22 181 LEU A O 1
ATOM 1455 N N . ALA A 1 182 ? -14.033 -14.199 11.641 1.00 54.31 182 ALA A N 1
ATOM 1456 C CA . ALA A 1 182 ? -12.764 -13.628 11.203 1.00 54.31 182 ALA A CA 1
ATOM 1457 C C . ALA A 1 182 ? -12.220 -12.535 12.137 1.00 54.31 182 ALA A C 1
ATOM 1459 O O . ALA A 1 182 ? -11.071 -12.123 11.979 1.00 54.31 182 ALA A O 1
ATOM 1460 N N . LEU A 1 183 ? -13.005 -12.084 13.117 1.00 63.41 183 LEU A N 1
ATOM 1461 C CA . LEU A 1 183 ? -12.528 -11.170 14.148 1.00 63.41 183 LEU A CA 1
ATOM 1462 C C . LEU A 1 183 ? -11.861 -11.960 15.271 1.00 63.41 183 LEU A C 1
ATOM 1464 O O . LEU A 1 183 ? -12.450 -12.883 15.837 1.00 63.41 183 LEU A O 1
ATOM 1468 N N . ASN A 1 184 ? -10.639 -11.567 15.635 1.00 69.31 184 ASN A N 1
ATOM 1469 C CA . ASN A 1 184 ? -10.026 -12.015 16.881 1.00 69.31 184 ASN A CA 1
ATOM 1470 C C . ASN A 1 184 ? -10.815 -11.402 18.045 1.00 69.31 184 ASN A C 1
ATOM 1472 O O . ASN A 1 184 ? -10.512 -10.304 18.506 1.00 69.31 184 ASN A O 1
ATOM 1476 N N . LEU A 1 185 ? -11.857 -12.104 18.493 1.00 73.75 185 LEU A N 1
ATOM 1477 C CA . LEU A 1 185 ? -12.827 -11.590 19.460 1.00 73.75 185 LEU A CA 1
ATOM 1478 C C . LEU A 1 185 ? -12.159 -11.110 20.756 1.00 73.75 185 LEU A C 1
ATOM 1480 O O . LEU A 1 185 ? -12.537 -10.071 21.278 1.00 73.75 185 LEU A O 1
ATOM 1484 N N . GLY A 1 186 ? -11.103 -11.797 21.208 1.00 75.19 186 GLY A N 1
ATOM 1485 C CA . GLY A 1 186 ? -10.346 -11.393 22.398 1.00 75.19 186 GLY A CA 1
ATOM 1486 C C . GLY A 1 186 ? -9.611 -10.055 22.251 1.00 75.19 186 GLY A C 1
ATOM 1487 O O . GLY A 1 186 ? -9.446 -9.329 23.227 1.00 75.19 186 GLY A O 1
ATOM 1488 N N . VAL A 1 187 ? -9.202 -9.690 21.035 1.00 75.50 187 VAL A N 1
ATOM 1489 C CA . VAL A 1 187 ? -8.536 -8.405 20.764 1.00 75.50 187 VAL A CA 1
ATOM 1490 C C . VAL A 1 187 ? -9.559 -7.289 20.813 1.00 75.50 187 VAL A C 1
ATOM 1492 O O . VAL A 1 187 ? -9.340 -6.265 21.452 1.00 75.50 187 VAL A O 1
ATOM 1495 N N . LEU A 1 188 ? -10.710 -7.519 20.183 1.00 77.69 188 LEU A N 1
ATOM 1496 C CA . LEU A 1 188 ? -11.802 -6.561 20.159 1.00 77.69 188 LEU A CA 1
ATOM 1497 C C . LEU A 1 188 ? -12.413 -6.362 21.556 1.00 77.69 188 LEU A C 1
ATOM 1499 O O . LEU A 1 188 ? -12.714 -5.235 21.936 1.00 77.69 188 LEU A O 1
ATOM 1503 N N . GLU A 1 189 ? -12.527 -7.430 22.348 1.00 81.44 189 GLU A N 1
ATOM 1504 C CA . GLU A 1 189 ? -12.971 -7.384 23.745 1.00 81.44 189 GLU A CA 1
ATOM 1505 C C . GLU A 1 189 ? -12.008 -6.583 24.633 1.00 81.44 189 GLU A C 1
ATOM 1507 O O . GLU A 1 189 ? -12.449 -5.874 25.532 1.00 81.44 189 GLU A O 1
ATOM 1512 N N . GLY A 1 190 ? -10.702 -6.627 24.355 1.00 80.88 190 GLY A N 1
ATOM 1513 C CA . GLY A 1 190 ? -9.727 -5.756 25.015 1.00 80.88 190 GLY A CA 1
ATOM 1514 C C . GLY A 1 190 ? -9.751 -4.310 24.506 1.00 80.88 190 GLY A C 1
ATOM 1515 O O . GLY A 1 190 ? -9.508 -3.383 25.275 1.00 80.88 190 GLY A O 1
ATOM 1516 N N . LEU A 1 191 ? -10.041 -4.110 23.220 1.00 84.62 191 LEU A N 1
ATOM 1517 C CA . LEU A 1 191 ? -9.952 -2.822 22.531 1.00 84.62 191 LEU A CA 1
ATOM 1518 C C . LEU A 1 191 ? -11.182 -1.931 22.749 1.00 84.62 191 LEU A C 1
ATOM 1520 O O . LEU A 1 191 ? -11.041 -0.741 23.030 1.00 84.62 191 LEU A O 1
ATOM 1524 N N . LEU A 1 192 ? -12.387 -2.482 22.593 1.00 85.44 192 LEU A N 1
ATOM 1525 C CA . LEU A 1 192 ? -13.621 -1.696 22.550 1.00 85.44 192 LEU A CA 1
ATOM 1526 C C . LEU A 1 192 ? -14.009 -1.064 23.891 1.00 85.44 192 LEU A C 1
ATOM 1528 O O . LEU A 1 192 ? -14.373 0.110 23.871 1.00 85.44 192 LEU A O 1
ATOM 1532 N N . PRO A 1 193 ? -13.939 -1.741 25.054 1.00 87.19 193 PRO A N 1
ATOM 1533 C CA . PRO A 1 193 ? -14.364 -1.122 26.309 1.00 87.19 193 PRO A CA 1
ATOM 1534 C C . PRO A 1 193 ? -13.559 0.140 26.672 1.00 87.19 193 PRO A C 1
ATOM 1536 O O . PRO A 1 193 ? -14.179 1.160 26.980 1.00 87.19 193 PRO A O 1
ATOM 1539 N N . PRO A 1 194 ? -12.211 0.157 26.571 1.00 87.31 194 PRO A N 1
ATOM 1540 C CA . PRO A 1 194 ? -11.435 1.387 26.749 1.00 87.31 194 PRO A CA 1
ATOM 1541 C C . PRO A 1 194 ? -11.799 2.491 25.748 1.00 87.31 194 PRO A C 1
ATOM 1543 O O . PRO A 1 194 ? -11.854 3.665 26.118 1.00 87.31 194 PRO A O 1
ATOM 1546 N N . VAL A 1 195 ? -12.075 2.130 24.490 1.00 88.12 195 VAL A N 1
ATOM 1547 C CA . VAL A 1 195 ? -12.495 3.090 23.458 1.00 88.12 195 VAL A CA 1
ATOM 1548 C C . VAL A 1 195 ? -13.836 3.707 23.835 1.00 88.12 195 VAL A C 1
ATOM 1550 O O . VAL A 1 195 ? -13.935 4.924 23.889 1.00 88.12 195 VAL A O 1
ATOM 1553 N N . VAL A 1 196 ? -14.829 2.895 24.205 1.00 87.81 196 VAL A N 1
ATOM 1554 C CA . VAL A 1 196 ? -16.163 3.357 24.622 1.00 87.81 196 VAL A CA 1
ATOM 1555 C C . VAL A 1 196 ? -16.083 4.310 25.818 1.00 87.81 196 VAL A C 1
ATOM 1557 O O . VAL A 1 196 ? -16.770 5.330 25.834 1.00 87.81 196 VAL A O 1
ATOM 1560 N N . HIS A 1 197 ? -15.212 4.035 26.791 1.00 87.38 197 HIS A N 1
ATOM 1561 C CA . HIS A 1 197 ? -15.013 4.914 27.948 1.00 87.38 197 HIS A CA 1
ATOM 1562 C C . HIS A 1 197 ? -14.268 6.221 27.637 1.00 87.38 197 HIS A C 1
ATOM 1564 O O . HIS A 1 197 ? -14.320 7.145 28.447 1.00 87.38 197 HIS A O 1
ATOM 1570 N N . SER A 1 198 ? -13.590 6.316 26.491 1.00 89.00 198 SER A N 1
ATOM 1571 C CA . SER A 1 198 ? -12.842 7.507 26.066 1.00 89.00 198 SER A CA 1
ATOM 1572 C C . SER A 1 198 ? -13.547 8.330 24.982 1.00 89.00 198 SER A C 1
ATOM 1574 O O . SER A 1 198 ? -13.015 9.357 24.558 1.00 89.00 198 SER A O 1
ATOM 1576 N N . LEU A 1 199 ? -14.753 7.932 24.556 1.00 89.31 199 LEU A N 1
ATOM 1577 C CA . LEU A 1 199 ? -15.528 8.676 23.563 1.00 89.31 199 LEU A CA 1
ATOM 1578 C C . LEU A 1 199 ? -16.005 10.026 24.108 1.00 89.31 199 LEU A C 1
ATOM 1580 O O . LEU A 1 199 ? -16.432 10.152 25.257 1.00 89.31 199 LEU A O 1
ATOM 1584 N N . SER A 1 200 ? -16.019 11.032 23.235 1.00 91.25 200 SER A N 1
ATOM 1585 C CA . SER A 1 200 ? -16.741 12.277 23.497 1.00 91.25 200 SER A CA 1
ATOM 1586 C C . SER A 1 200 ? -18.256 12.048 23.449 1.00 91.25 200 SER A C 1
ATOM 1588 O O . SER A 1 200 ? -18.733 11.113 22.803 1.00 91.25 200 SER A O 1
ATOM 1590 N N . ALA A 1 201 ? -19.032 12.925 24.095 1.00 90.50 201 ALA A N 1
ATOM 1591 C CA . ALA A 1 201 ? -20.492 12.809 24.130 1.00 90.50 201 ALA A CA 1
ATOM 1592 C C . ALA A 1 201 ? -21.115 12.741 22.721 1.00 90.50 201 ALA A C 1
ATOM 1594 O O . ALA A 1 201 ? -21.978 11.903 22.468 1.00 90.50 201 ALA A O 1
ATOM 1595 N N . ASP A 1 202 ? -20.634 13.561 21.783 1.00 90.06 202 ASP A N 1
ATOM 1596 C CA . ASP A 1 202 ? -21.152 13.592 20.411 1.00 90.06 202 ASP A CA 1
ATOM 1597 C C . ASP A 1 202 ? -20.885 12.289 19.656 1.00 90.06 202 ASP A C 1
ATOM 1599 O O . ASP A 1 202 ? -21.769 11.764 18.973 1.00 90.06 202 ASP A O 1
ATOM 1603 N N . VAL A 1 203 ? -19.666 11.753 19.781 1.00 90.88 203 VAL A N 1
ATOM 1604 C CA . VAL A 1 203 ? -19.296 10.487 19.143 1.00 90.88 203 VAL A CA 1
ATOM 1605 C C . VAL A 1 203 ? -20.079 9.347 19.786 1.00 90.88 203 VAL A C 1
ATOM 1607 O O . VAL A 1 203 ? -20.649 8.550 19.052 1.00 90.88 203 VAL A O 1
ATOM 1610 N N . ALA A 1 204 ? -20.212 9.328 21.115 1.00 90.25 204 ALA A N 1
ATOM 1611 C CA . ALA A 1 204 ? -20.980 8.323 21.847 1.00 90.25 204 ALA A CA 1
ATOM 1612 C C . ALA A 1 204 ? -22.467 8.286 21.434 1.00 90.25 204 ALA A C 1
ATOM 1614 O O . ALA A 1 204 ? -23.045 7.214 21.243 1.00 90.25 204 ALA A O 1
ATOM 1615 N N . ILE A 1 205 ? -23.098 9.450 21.241 1.00 92.00 205 ILE A N 1
ATOM 1616 C CA . ILE A 1 205 ? -24.492 9.532 20.774 1.00 92.00 205 ILE A CA 1
ATOM 1617 C C . ILE A 1 205 ? -24.615 8.981 19.349 1.00 92.00 205 ILE A C 1
ATOM 1619 O O . ILE A 1 205 ? -25.532 8.210 19.060 1.00 92.00 205 ILE A O 1
ATOM 1623 N N . LYS A 1 206 ? -23.696 9.355 18.448 1.00 92.00 206 LYS A N 1
ATOM 1624 C CA . LYS A 1 206 ? -23.688 8.853 17.065 1.00 92.00 206 LYS A CA 1
ATOM 1625 C C . LYS A 1 206 ? -23.429 7.348 17.010 1.00 92.00 206 LYS A C 1
ATOM 1627 O O . LYS A 1 206 ? -24.122 6.653 16.276 1.00 92.00 206 LYS A O 1
ATOM 1632 N N . THR A 1 207 ? -22.489 6.841 17.808 1.00 90.81 207 THR A N 1
ATOM 1633 C CA . THR A 1 207 ? -22.194 5.403 17.894 1.00 90.81 207 THR A CA 1
ATOM 1634 C C . THR A 1 207 ? -23.388 4.635 18.423 1.00 90.81 207 THR A C 1
ATOM 1636 O O . THR A 1 207 ? -23.697 3.578 17.897 1.00 90.81 207 THR A O 1
ATOM 1639 N N . PHE A 1 208 ? -24.097 5.171 19.422 1.00 90.38 208 PHE A N 1
ATOM 1640 C CA . PHE A 1 208 ? -25.284 4.520 19.967 1.00 90.38 208 PHE A CA 1
ATOM 1641 C C . PHE A 1 208 ? -26.382 4.372 18.907 1.00 90.38 208 PHE A C 1
ATOM 1643 O O . PHE A 1 208 ? -26.941 3.291 18.763 1.00 90.38 208 PHE A O 1
ATOM 1650 N N . LYS A 1 209 ? -26.632 5.420 18.111 1.00 90.44 209 LYS A N 1
ATOM 1651 C CA . LYS A 1 209 ? -27.577 5.351 16.985 1.00 90.44 209 LYS A CA 1
ATOM 1652 C C . LYS A 1 209 ? -27.144 4.342 15.919 1.00 90.44 209 LYS A C 1
ATOM 1654 O O . LYS A 1 209 ? -27.953 3.524 15.505 1.00 90.44 209 LYS A O 1
ATOM 1659 N N . GLY A 1 210 ? -25.870 4.365 15.523 1.00 87.69 210 GLY A N 1
ATOM 1660 C CA . GLY A 1 210 ? -25.340 3.417 14.538 1.00 87.69 210 GLY A CA 1
ATOM 1661 C C . GLY A 1 210 ? -25.387 1.961 15.018 1.00 87.69 210 GLY A C 1
ATOM 1662 O O . GLY A 1 210 ? -25.645 1.059 14.228 1.00 87.69 210 GLY A O 1
ATOM 1663 N N . LEU A 1 211 ? -25.189 1.721 16.319 1.00 88.81 211 LEU A N 1
ATOM 1664 C CA . LEU A 1 211 ? -25.340 0.393 16.918 1.00 88.81 211 LEU A CA 1
ATOM 1665 C C . LEU A 1 211 ? -26.793 -0.083 16.919 1.00 88.81 211 LEU A C 1
ATOM 1667 O O . LEU A 1 211 ? -27.026 -1.264 16.686 1.00 88.81 211 LEU A O 1
ATOM 1671 N N . ASP A 1 212 ? -27.754 0.803 17.179 1.00 88.31 212 ASP A N 1
ATOM 1672 C CA . ASP A 1 212 ? -29.181 0.464 17.148 1.00 88.31 212 ASP A CA 1
ATOM 1673 C C . ASP A 1 212 ? -29.607 0.013 15.741 1.00 88.31 212 ASP A C 1
ATOM 1675 O O . ASP A 1 212 ? -30.179 -1.063 15.574 1.00 88.31 212 ASP A O 1
ATOM 1679 N N . GLU A 1 213 ? -29.200 0.762 14.710 1.00 87.31 213 GLU A N 1
ATOM 1680 C CA . GLU A 1 213 ? -29.416 0.397 13.303 1.00 87.31 213 GLU A CA 1
ATOM 1681 C C . GLU A 1 213 ? -28.768 -0.956 12.958 1.00 87.31 213 GLU A C 1
ATOM 1683 O O . GLU A 1 213 ? -29.415 -1.835 12.384 1.00 87.31 213 GLU A O 1
ATOM 1688 N N . LEU A 1 214 ? -27.516 -1.169 13.375 1.00 85.75 214 LEU A N 1
ATOM 1689 C CA . LEU A 1 214 ? -26.801 -2.429 13.159 1.00 85.75 214 LEU A CA 1
ATOM 1690 C C . LEU A 1 214 ? -27.476 -3.621 13.858 1.00 85.75 214 LEU A C 1
ATOM 1692 O O . LEU A 1 214 ? -27.525 -4.725 13.311 1.00 85.75 214 LEU A O 1
ATOM 1696 N N . LEU A 1 215 ? -27.992 -3.430 15.073 1.00 86.00 215 LEU A N 1
ATOM 1697 C CA . LEU A 1 215 ? -28.695 -4.477 15.814 1.00 86.00 215 LEU A CA 1
ATOM 1698 C C . LEU A 1 215 ? -29.999 -4.876 15.123 1.00 86.00 215 LEU A C 1
ATOM 1700 O O . LEU A 1 215 ? -30.306 -6.070 15.054 1.00 86.00 215 LEU A O 1
ATOM 1704 N N . GLU A 1 216 ? -30.739 -3.910 14.586 1.00 87.19 216 GLU A N 1
ATOM 1705 C CA . GLU A 1 216 ? -31.943 -4.178 13.802 1.00 87.19 216 GLU A CA 1
ATOM 1706 C C . GLU A 1 216 ? -31.612 -4.933 12.503 1.00 87.19 216 GLU A C 1
ATOM 1708 O O . GLU A 1 216 ? -32.290 -5.911 12.175 1.00 87.19 216 GLU A O 1
ATOM 1713 N N . GLU A 1 217 ? -30.515 -4.591 11.819 1.00 83.69 217 GLU A N 1
ATOM 1714 C CA . GLU A 1 217 ? -30.031 -5.343 10.651 1.00 83.69 217 GLU A CA 1
ATOM 1715 C C . GLU A 1 217 ? -29.671 -6.799 10.992 1.00 83.69 217 GLU A C 1
ATOM 1717 O O . GLU A 1 217 ? -30.028 -7.721 10.253 1.00 83.69 217 GLU A O 1
ATOM 1722 N N . ILE A 1 218 ? -28.990 -7.037 12.118 1.00 82.38 218 ILE A N 1
ATOM 1723 C CA . ILE A 1 218 ? -28.625 -8.392 12.566 1.00 82.38 218 ILE A CA 1
ATOM 1724 C C . ILE A 1 218 ? -29.877 -9.208 12.907 1.00 82.38 218 ILE A C 1
ATOM 1726 O O . ILE A 1 218 ? -29.969 -10.379 12.529 1.00 82.38 218 ILE A O 1
ATOM 1730 N N . ARG A 1 219 ? -30.859 -8.603 13.589 1.00 83.19 219 ARG A N 1
ATOM 1731 C CA . ARG A 1 219 ? -32.141 -9.253 13.905 1.00 83.19 219 ARG A CA 1
ATOM 1732 C C . ARG A 1 219 ? -32.893 -9.634 12.634 1.00 83.19 219 ARG A C 1
ATOM 1734 O O . ARG A 1 219 ? -33.339 -10.775 12.518 1.00 83.19 219 ARG A O 1
ATOM 1741 N N . ALA A 1 220 ? -32.967 -8.721 11.666 1.00 80.75 220 ALA A N 1
ATOM 1742 C CA . ALA A 1 220 ? -33.611 -8.956 10.377 1.00 80.75 220 ALA A CA 1
ATOM 1743 C C . ALA A 1 220 ? -32.899 -10.029 9.529 1.00 80.75 220 ALA A C 1
ATOM 1745 O O . ALA A 1 220 ? -33.549 -10.735 8.760 1.00 80.75 220 ALA A O 1
ATOM 1746 N N . ALA A 1 221 ? -31.578 -10.177 9.672 1.00 71.88 221 ALA A N 1
ATOM 1747 C CA . ALA A 1 221 ? -30.784 -11.164 8.941 1.00 71.88 221 ALA A CA 1
ATOM 1748 C C . ALA A 1 221 ? -30.871 -12.597 9.505 1.00 71.88 221 ALA A C 1
ATOM 1750 O O . ALA A 1 221 ? -30.426 -13.533 8.837 1.00 71.88 221 ALA A O 1
ATOM 1751 N N . SER A 1 222 ? -31.431 -12.800 10.704 1.00 56.34 222 SER A N 1
ATOM 1752 C CA . SER A 1 222 ? -31.679 -14.146 11.231 1.00 56.34 222 SER A CA 1
ATOM 1753 C C . SER A 1 222 ? -32.941 -14.745 10.584 1.00 56.34 222 SER A C 1
ATOM 1755 O O . SER A 1 222 ? -34.035 -14.217 10.789 1.00 56.34 222 SER A O 1
ATOM 1757 N N . PRO A 1 223 ? -32.856 -15.824 9.775 1.00 55.88 223 PRO A N 1
ATOM 1758 C CA . PRO A 1 223 ? -34.065 -16.506 9.332 1.00 55.88 223 PRO A CA 1
ATOM 1759 C C . PRO A 1 223 ? -34.764 -17.127 10.556 1.00 55.88 223 PRO A C 1
ATOM 1761 O O . PRO A 1 223 ? -34.075 -17.558 11.488 1.00 55.88 223 PRO A O 1
ATOM 1764 N N . PRO A 1 224 ? -36.111 -17.220 10.576 1.00 53.03 224 PRO A N 1
ATOM 1765 C CA . PRO A 1 224 ? -36.794 -18.004 11.599 1.00 53.03 224 PRO A CA 1
ATOM 1766 C C . PRO A 1 224 ? -36.218 -19.427 11.584 1.00 53.03 224 PRO A C 1
ATOM 1768 O O . PRO A 1 224 ? -35.897 -19.928 10.498 1.00 53.03 224 PRO A O 1
ATOM 1771 N N . PRO A 1 225 ? -36.064 -20.089 12.747 1.00 51.44 225 PRO A N 1
ATOM 1772 C CA . PRO A 1 225 ? -35.582 -21.460 12.778 1.00 51.44 225 PRO A CA 1
ATOM 1773 C C . PRO A 1 225 ? -36.484 -22.287 11.865 1.00 51.44 225 PRO A C 1
ATOM 1775 O O . PRO A 1 225 ? -37.695 -22.369 12.081 1.00 51.44 225 PRO A O 1
ATOM 1778 N N . SER A 1 226 ? -35.904 -22.856 10.807 1.00 48.03 226 SER A N 1
ATOM 1779 C CA . SER A 1 226 ? -36.605 -23.840 9.999 1.00 48.03 226 SER A CA 1
ATOM 1780 C C . SER A 1 226 ? -37.093 -24.930 10.956 1.00 48.03 226 SER A C 1
ATOM 1782 O O . SER A 1 226 ? -36.309 -25.383 11.797 1.00 48.03 226 SER A O 1
ATOM 1784 N N . PRO A 1 227 ? -38.377 -25.335 10.908 1.00 46.50 227 PRO A N 1
ATOM 1785 C CA . PRO A 1 227 ? -38.820 -26.473 11.692 1.00 46.50 227 PRO A CA 1
ATOM 1786 C C . PRO A 1 227 ? -37.940 -27.640 11.261 1.00 46.50 227 PRO A C 1
ATOM 1788 O O . PRO A 1 227 ? -37.939 -28.026 10.090 1.00 46.50 227 PRO A O 1
ATOM 1791 N N . GLY A 1 228 ? -37.098 -28.099 12.188 1.00 41.16 228 GLY A N 1
ATOM 1792 C CA . GLY A 1 228 ? -36.101 -29.118 11.917 1.00 41.16 228 GLY A CA 1
ATOM 1793 C C . GLY A 1 228 ? -36.764 -30.286 11.206 1.00 41.16 228 GLY A C 1
ATOM 1794 O O . GLY A 1 228 ? -37.798 -30.785 11.653 1.00 41.16 228 GLY A O 1
ATOM 1795 N N . LEU A 1 229 ? -36.177 -30.704 10.085 1.00 47.59 229 LEU A N 1
ATOM 1796 C CA . LEU A 1 229 ? -36.513 -31.973 9.464 1.00 47.59 229 LEU A CA 1
ATOM 1797 C C . LEU A 1 229 ? -36.200 -33.052 10.508 1.00 47.59 229 LEU A C 1
ATOM 1799 O O . LEU A 1 229 ? -35.048 -33.440 10.699 1.00 47.59 229 LEU A O 1
ATOM 1803 N N . PHE A 1 230 ? -37.224 -33.487 11.237 1.00 41.00 230 PHE A N 1
ATOM 1804 C CA . PHE A 1 230 ? -37.143 -34.633 12.122 1.00 41.00 230 PHE A CA 1
ATOM 1805 C C . PHE A 1 230 ? -37.016 -35.854 11.210 1.00 41.00 230 PHE A C 1
ATOM 1807 O O . PHE A 1 230 ? -38.003 -36.441 10.774 1.00 41.00 230 PHE A O 1
ATOM 1814 N N . VAL A 1 231 ? -35.783 -36.193 10.833 1.00 47.38 231 VAL A N 1
ATOM 1815 C CA . VAL A 1 231 ? -35.497 -37.494 10.239 1.00 47.38 231 VAL A CA 1
ATOM 1816 C C . VAL A 1 231 ? -35.662 -38.495 11.371 1.00 47.38 231 VAL A C 1
ATOM 1818 O O . VAL A 1 231 ? -34.760 -38.719 12.175 1.00 47.38 231 VAL A O 1
ATOM 1821 N N . GLU A 1 232 ? -36.864 -39.053 11.467 1.00 44.59 232 GLU A N 1
ATOM 1822 C CA . GLU A 1 232 ? -37.152 -40.206 12.299 1.00 44.59 232 GLU A CA 1
ATOM 1823 C C . GLU A 1 232 ? -36.257 -41.350 11.806 1.00 44.59 232 GLU A C 1
ATOM 1825 O O . GLU A 1 232 ? -36.512 -41.978 10.775 1.00 44.59 232 GLU A O 1
ATOM 1830 N N . ILE A 1 233 ? -35.145 -41.582 12.512 1.00 44.62 233 ILE A N 1
ATOM 1831 C CA . ILE A 1 233 ? -34.301 -42.755 12.305 1.00 44.62 233 ILE A CA 1
ATOM 1832 C C . ILE A 1 233 ? -35.159 -43.962 12.678 1.00 44.62 233 ILE A C 1
ATOM 1834 O O . ILE A 1 233 ? -35.220 -44.387 13.831 1.00 44.62 233 ILE A O 1
ATOM 1838 N N . ARG A 1 234 ? -35.847 -44.528 11.684 1.00 45.28 234 ARG A N 1
ATOM 1839 C CA . ARG A 1 234 ? -36.385 -45.879 11.784 1.00 45.28 234 ARG A CA 1
ATOM 1840 C C . ARG A 1 234 ? -35.199 -46.817 11.956 1.00 45.28 234 ARG A C 1
ATOM 1842 O O . ARG A 1 234 ? -34.480 -47.098 11.001 1.00 45.28 234 ARG A O 1
ATOM 1849 N N . GLN A 1 235 ? -34.991 -47.282 13.185 1.00 48.53 235 GLN A N 1
ATOM 1850 C CA . GLN A 1 235 ? -34.041 -48.347 13.478 1.00 48.53 235 GLN A CA 1
ATOM 1851 C C . GLN A 1 235 ? -34.377 -49.575 12.614 1.00 48.53 235 GLN A C 1
ATOM 1853 O O . GLN A 1 235 ? -35.489 -50.105 12.722 1.00 48.53 235 GLN A O 1
ATOM 1858 N N . PRO A 1 236 ? -33.455 -50.075 11.773 1.00 41.91 236 PRO A N 1
ATOM 1859 C CA . PRO A 1 236 ? -33.618 -51.394 11.191 1.00 41.91 236 PRO A CA 1
ATOM 1860 C C . PRO A 1 236 ? -33.535 -52.426 12.320 1.00 41.91 236 PRO A C 1
ATOM 1862 O O . PRO A 1 236 ? -32.561 -52.495 13.069 1.00 41.91 236 PRO A O 1
ATOM 1865 N N . LYS A 1 237 ? -34.604 -53.209 12.463 1.00 43.84 237 LYS A N 1
ATOM 1866 C CA . LYS A 1 237 ? -34.759 -54.259 13.470 1.00 43.84 237 LYS A CA 1
ATOM 1867 C C . LYS A 1 237 ? -33.724 -55.360 13.214 1.00 43.84 237 LYS A C 1
ATOM 1869 O O . LYS A 1 237 ? -33.933 -56.219 12.362 1.00 43.84 237 LYS A O 1
ATOM 1874 N N . ALA A 1 238 ? -32.600 -55.325 13.927 1.00 50.84 238 ALA A N 1
ATOM 1875 C CA . ALA A 1 238 ? -31.651 -56.431 13.928 1.00 50.84 238 ALA A CA 1
ATOM 1876 C C . ALA A 1 238 ? -32.292 -57.656 14.618 1.00 50.84 238 ALA A C 1
ATOM 1878 O O . ALA A 1 238 ? -32.946 -57.496 15.655 1.00 50.84 238 ALA A O 1
ATOM 1879 N N . PRO A 1 239 ? -32.152 -58.874 14.065 1.00 54.94 239 PRO A N 1
ATOM 1880 C CA . PRO A 1 239 ? -32.650 -60.080 14.714 1.00 54.94 239 PRO A CA 1
ATOM 1881 C C . PRO A 1 239 ? -31.842 -60.378 15.992 1.00 54.94 239 PRO A C 1
ATOM 1883 O O . PRO A 1 239 ? -30.652 -60.061 16.053 1.00 54.94 239 PRO A O 1
ATOM 1886 N N . PRO A 1 240 ? -32.467 -60.979 17.022 1.00 48.97 240 PRO A N 1
ATOM 1887 C CA . PRO A 1 240 ? -31.828 -61.194 18.315 1.00 48.97 240 PRO A CA 1
ATOM 1888 C C . PRO A 1 240 ? -30.635 -62.156 18.200 1.00 48.97 240 PRO A C 1
ATOM 1890 O O . PRO A 1 240 ? -30.670 -63.089 17.388 1.00 48.97 240 PRO A O 1
ATOM 1893 N N . PRO A 1 241 ? -29.585 -61.971 19.021 1.00 46.03 241 PRO A N 1
ATOM 1894 C CA . PRO A 1 241 ? -28.418 -62.836 18.987 1.00 46.03 241 PRO A CA 1
ATOM 1895 C C . PRO A 1 241 ? -28.815 -64.250 19.424 1.00 46.03 241 PRO A C 1
ATOM 1897 O O . PRO A 1 241 ? -29.437 -64.453 20.468 1.00 46.03 241 PRO A O 1
ATOM 1900 N N . ARG A 1 242 ? -28.458 -65.246 18.606 1.00 43.81 242 ARG A N 1
ATOM 1901 C CA . ARG A 1 242 ? -28.627 -66.657 18.957 1.00 43.81 242 ARG A CA 1
ATOM 1902 C C . ARG A 1 242 ? -27.629 -67.020 20.054 1.00 43.81 242 ARG A C 1
ATOM 1904 O O . ARG A 1 242 ? -26.423 -67.031 19.820 1.00 43.81 242 ARG A O 1
ATOM 1911 N N . PHE A 1 243 ? -28.141 -67.363 21.232 1.00 38.91 243 PHE A N 1
ATOM 1912 C CA . PHE A 1 243 ? -27.365 -68.038 22.265 1.00 38.91 243 PHE A CA 1
ATOM 1913 C C . PHE A 1 243 ? -27.018 -69.451 21.787 1.00 38.91 243 PHE A C 1
ATOM 1915 O O . PHE A 1 243 ? -27.889 -70.308 21.656 1.00 38.91 243 PHE A O 1
ATOM 1922 N N . SER A 1 244 ? -25.734 -69.682 21.522 1.00 44.06 244 SER A N 1
ATOM 1923 C CA . SER A 1 244 ? -25.161 -71.007 21.295 1.00 44.06 244 SER A CA 1
ATOM 1924 C C . SER A 1 244 ? -24.277 -71.359 22.486 1.00 44.06 244 SER A C 1
ATOM 1926 O O . SER A 1 244 ? -23.173 -70.843 22.642 1.00 44.06 244 SER A O 1
ATOM 1928 N N . SER A 1 245 ? -24.798 -72.236 23.338 1.00 47.00 245 SER A N 1
ATOM 1929 C CA . SER A 1 245 ? -24.090 -72.915 24.420 1.00 47.00 245 SER A CA 1
ATOM 1930 C C . SER A 1 245 ? -22.942 -73.785 23.890 1.00 47.00 245 SER A C 1
ATOM 1932 O O . SER A 1 245 ? -23.196 -74.594 23.000 1.00 47.00 245 SER A O 1
ATOM 1934 N N . HIS A 1 246 ? -21.740 -73.679 24.468 1.00 40.16 246 HIS A N 1
ATOM 1935 C CA . HIS A 1 246 ? -21.010 -74.779 25.134 1.00 40.16 246 HIS A CA 1
ATOM 1936 C C . HIS A 1 246 ? -19.525 -74.437 25.396 1.00 40.16 246 HIS A C 1
ATOM 1938 O O . HIS A 1 246 ? -18.743 -74.218 24.481 1.00 40.16 246 HIS A O 1
ATOM 1944 N N . ASN A 1 247 ? -19.184 -74.449 26.692 1.00 36.25 247 ASN A N 1
ATOM 1945 C CA . ASN A 1 247 ? -17.960 -74.907 27.371 1.00 36.25 247 ASN A CA 1
ATOM 1946 C C . ASN A 1 247 ? -16.573 -74.840 26.692 1.00 36.25 247 ASN A C 1
ATOM 1948 O O . ASN A 1 247 ? -16.269 -75.663 25.833 1.00 36.25 247 ASN A O 1
ATOM 1952 N N . ARG A 1 248 ? -15.633 -74.120 27.340 1.00 34.56 248 ARG A N 1
ATOM 1953 C CA . ARG A 1 248 ? -14.525 -74.750 28.106 1.00 34.56 248 ARG A CA 1
ATOM 1954 C C . ARG A 1 248 ? -13.702 -73.764 28.967 1.00 34.56 248 ARG A C 1
ATOM 1956 O O . ARG A 1 248 ? -13.108 -72.825 28.463 1.00 34.56 248 ARG A O 1
ATOM 1963 N N . SER A 1 249 ? -13.654 -74.092 30.262 1.00 31.31 249 SER A N 1
ATOM 1964 C CA . SER A 1 249 ? -12.531 -74.047 31.223 1.00 31.31 249 SER A CA 1
ATOM 1965 C C . SER A 1 249 ? -11.718 -72.767 31.505 1.00 31.31 249 SER A C 1
ATOM 1967 O O . SER A 1 249 ? -10.760 -72.445 30.819 1.00 31.31 249 SER A O 1
ATOM 1969 N N . TYR A 1 250 ? -12.026 -72.172 32.666 1.00 32.19 250 TYR A N 1
ATOM 1970 C CA . TYR A 1 250 ? -11.156 -71.992 33.852 1.00 32.19 250 TYR A CA 1
ATOM 1971 C C . TYR A 1 250 ? -9.680 -71.561 33.660 1.00 32.19 250 TYR A C 1
ATOM 1973 O O . TYR A 1 250 ? -8.851 -72.364 33.244 1.00 32.19 250 TYR A O 1
ATOM 1981 N N . LYS A 1 251 ? -9.312 -70.376 34.184 1.00 33.38 251 LYS A N 1
ATOM 1982 C CA . LYS A 1 251 ? -8.515 -70.233 35.429 1.00 33.38 251 LYS A CA 1
ATOM 1983 C C . LYS A 1 251 ? -8.511 -68.786 35.950 1.00 33.38 251 LYS A C 1
ATOM 1985 O O . LYS A 1 251 ? -8.182 -67.845 35.240 1.00 33.38 251 LYS A O 1
ATOM 1990 N N . ARG A 1 252 ? -8.884 -68.659 37.226 1.00 37.16 252 ARG A N 1
ATOM 1991 C CA . ARG A 1 252 ? -8.704 -67.497 38.111 1.00 37.16 252 ARG A CA 1
ATOM 1992 C C . ARG A 1 252 ? -7.275 -67.490 38.672 1.00 37.16 252 ARG A C 1
ATOM 1994 O O . ARG A 1 252 ? -6.717 -68.572 38.842 1.00 37.16 252 ARG A O 1
ATOM 2001 N N . SER A 1 253 ? -6.783 -66.285 38.989 1.00 35.84 253 SER A N 1
ATOM 2002 C CA . SER A 1 253 ? -5.917 -65.865 40.125 1.00 35.84 253 SER A CA 1
ATOM 2003 C C . SER A 1 253 ? -5.025 -64.701 39.654 1.00 35.84 253 SER A C 1
ATOM 2005 O O . SER A 1 253 ? -4.320 -64.848 38.667 1.00 35.84 253 SER A O 1
ATOM 2007 N N . ALA A 1 254 ? -5.208 -63.460 40.115 1.00 36.69 254 ALA A N 1
ATOM 2008 C CA . ALA A 1 254 ? -4.855 -62.879 41.422 1.00 36.69 254 ALA A CA 1
ATOM 2009 C C . ALA A 1 254 ? -3.341 -62.596 41.604 1.00 36.69 254 ALA A C 1
ATOM 2011 O O . ALA A 1 254 ? -2.563 -63.507 41.849 1.00 36.69 254 ALA A O 1
ATOM 2012 N N . SER A 1 255 ? -3.008 -61.296 41.504 1.00 42.03 255 SER A N 1
ATOM 2013 C CA . SER A 1 255 ? -2.027 -60.486 42.266 1.00 42.03 255 SER A CA 1
ATOM 2014 C C . SER A 1 255 ? -0.591 -60.974 42.533 1.00 42.03 255 SER A C 1
ATOM 2016 O O . SER A 1 255 ? -0.384 -61.948 43.245 1.00 42.03 255 SER A O 1
ATOM 2018 N N . ALA A 1 256 ? 0.383 -60.125 42.175 1.00 32.53 256 ALA A N 1
ATOM 2019 C CA . ALA A 1 256 ? 1.598 -59.870 42.959 1.00 32.53 256 ALA A CA 1
ATOM 2020 C C . ALA A 1 256 ? 2.113 -58.448 42.654 1.00 32.53 256 ALA A C 1
ATOM 2022 O O . ALA A 1 256 ? 2.324 -58.102 41.493 1.00 32.53 256 ALA A O 1
ATOM 2023 N N . GLY A 1 257 ? 2.267 -57.616 43.686 1.00 32.81 257 GLY A N 1
ATOM 2024 C CA . GLY A 1 257 ? 2.997 -56.349 43.606 1.00 32.81 257 GLY A CA 1
ATOM 2025 C C . GLY A 1 257 ? 4.462 -56.538 43.992 1.00 32.81 257 GLY A C 1
ATOM 2026 O O . GLY A 1 257 ? 4.758 -57.465 44.737 1.00 32.81 257 GLY A O 1
ATOM 2027 N N . VAL A 1 258 ? 5.342 -55.639 43.537 1.00 31.22 258 VAL A N 1
ATOM 2028 C CA . VAL A 1 258 ? 6.642 -55.311 44.158 1.00 31.22 258 VAL A CA 1
ATOM 2029 C C . VAL A 1 258 ? 6.978 -53.847 43.829 1.00 31.22 258 VAL A C 1
ATOM 2031 O O . VAL A 1 258 ? 6.898 -53.430 42.675 1.00 31.22 258 VAL A O 1
ATOM 2034 N N . GLN A 1 259 ? 7.311 -53.075 44.867 1.00 30.27 259 GLN A N 1
ATOM 2035 C CA . GLN A 1 259 ? 7.840 -51.703 44.839 1.00 30.27 259 GLN A CA 1
ATOM 2036 C C . GLN A 1 259 ? 9.368 -51.689 44.624 1.00 30.27 259 GLN A C 1
ATOM 2038 O O . GLN A 1 259 ? 10.019 -52.664 44.983 1.00 30.27 259 GLN A O 1
ATOM 2043 N N . PHE A 1 260 ? 9.917 -50.577 44.109 1.00 25.97 260 PHE A N 1
ATOM 2044 C CA . PHE A 1 260 ? 11.014 -49.732 44.663 1.00 25.97 260 PHE A CA 1
ATOM 2045 C C . PHE A 1 260 ? 11.457 -48.732 43.557 1.00 25.97 260 PHE A C 1
ATOM 2047 O O . PHE A 1 260 ? 11.810 -49.152 42.462 1.00 25.97 260 PHE A O 1
ATOM 2054 N N . SER A 1 261 ? 11.153 -47.430 43.667 1.00 26.08 261 SER A N 1
ATOM 2055 C CA . SER A 1 261 ? 11.964 -46.325 44.241 1.00 26.08 261 SER A CA 1
ATOM 2056 C C . SER A 1 261 ? 13.127 -45.840 43.355 1.00 26.08 261 SER A C 1
ATOM 2058 O O . SER A 1 261 ? 14.155 -46.504 43.285 1.00 26.08 261 SER A O 1
ATOM 2060 N N . ASN A 1 262 ? 12.991 -44.660 42.729 1.00 26.80 262 ASN A N 1
ATOM 2061 C CA . ASN A 1 262 ? 13.766 -43.447 43.068 1.00 26.80 262 ASN A CA 1
ATOM 2062 C C . ASN A 1 262 ? 13.578 -42.301 42.052 1.00 26.80 262 ASN A C 1
ATOM 2064 O O . ASN A 1 262 ? 13.724 -42.482 40.848 1.00 26.80 262 ASN A O 1
ATOM 2068 N N . ASP A 1 263 ? 13.263 -41.136 42.621 1.00 25.25 263 ASP A N 1
ATOM 2069 C CA . ASP A 1 263 ? 13.636 -39.761 42.265 1.00 25.25 263 ASP A CA 1
ATOM 2070 C C . ASP A 1 263 ? 14.000 -39.387 40.817 1.00 25.25 263 ASP A C 1
ATOM 2072 O O . ASP A 1 263 ? 15.088 -39.675 40.322 1.00 25.25 263 ASP A O 1
ATOM 2076 N N . ALA A 1 264 ? 13.143 -38.549 40.228 1.00 27.45 264 ALA A N 1
ATOM 2077 C CA . ALA A 1 264 ? 13.561 -37.325 39.545 1.00 27.45 264 ALA A CA 1
ATOM 2078 C C . ALA A 1 264 ? 12.359 -36.371 39.461 1.00 27.45 264 ALA A C 1
ATOM 2080 O O . ALA A 1 264 ? 11.446 -36.532 38.650 1.00 27.45 264 ALA A O 1
ATOM 2081 N N . THR A 1 265 ? 12.362 -35.364 40.325 1.00 31.00 265 THR A N 1
ATOM 2082 C CA . THR A 1 265 ? 11.570 -34.141 40.210 1.00 31.00 265 THR A CA 1
ATOM 2083 C C . THR A 1 265 ? 11.816 -33.494 38.845 1.00 31.00 265 THR A C 1
ATOM 2085 O O . THR A 1 265 ? 12.864 -32.905 38.596 1.00 31.00 265 THR A O 1
ATOM 2088 N N . GLN A 1 266 ? 10.832 -33.571 37.949 1.00 31.05 266 GLN A N 1
ATOM 2089 C CA . GLN A 1 266 ? 10.766 -32.700 36.779 1.00 31.05 266 GLN A CA 1
ATOM 2090 C C . GLN A 1 266 ? 9.438 -31.952 36.773 1.00 31.05 266 GLN A C 1
ATOM 2092 O O . GLN A 1 266 ? 8.474 -32.276 36.085 1.00 31.05 266 GLN A O 1
ATOM 2097 N N . GLU A 1 267 ? 9.430 -30.905 37.584 1.00 30.36 267 GLU A N 1
ATOM 2098 C CA . GLU A 1 267 ? 8.521 -29.782 37.485 1.00 30.36 267 GLU A CA 1
ATOM 2099 C C . GLU A 1 267 ? 8.812 -29.067 36.153 1.00 30.36 267 GLU A C 1
ATOM 2101 O O . GLU A 1 267 ? 9.771 -28.307 36.023 1.00 30.36 267 GLU A O 1
ATOM 2106 N N . ARG A 1 268 ? 8.030 -29.367 35.108 1.00 28.77 268 ARG A N 1
ATOM 2107 C CA . ARG A 1 268 ? 8.093 -28.642 33.833 1.00 28.77 268 ARG A CA 1
ATOM 2108 C C . ARG A 1 268 ? 6.743 -28.022 33.507 1.00 28.77 268 ARG A C 1
ATOM 2110 O O . ARG A 1 268 ? 5.891 -28.596 32.844 1.00 28.77 268 ARG A O 1
ATOM 2117 N N . SER A 1 269 ? 6.634 -26.795 34.005 1.00 31.16 269 SER A N 1
ATOM 2118 C CA . SER A 1 269 ? 6.145 -25.644 33.248 1.00 31.16 269 SER A CA 1
ATOM 2119 C C . SER A 1 269 ? 4.674 -25.688 32.843 1.00 31.16 269 SER A C 1
ATOM 2121 O O . SER A 1 269 ? 4.309 -26.024 31.721 1.00 31.16 269 SER A O 1
ATOM 2123 N N . ARG A 1 270 ? 3.849 -25.179 33.762 1.00 29.91 270 ARG A N 1
ATOM 2124 C CA . ARG A 1 270 ? 2.609 -24.462 33.449 1.00 29.91 270 ARG A CA 1
ATOM 2125 C C . ARG A 1 270 ? 2.855 -23.535 32.249 1.00 29.91 270 ARG A C 1
ATOM 2127 O O . ARG A 1 270 ? 3.643 -22.593 32.359 1.00 29.91 270 ARG A O 1
ATOM 2134 N N . SER A 1 271 ? 2.202 -23.814 31.120 1.00 30.61 271 SER A N 1
ATOM 2135 C CA . SER A 1 271 ? 2.104 -22.887 29.991 1.00 30.61 271 SER A CA 1
ATOM 2136 C C . SER A 1 271 ? 1.305 -21.677 30.462 1.00 30.61 271 SER A C 1
ATOM 2138 O O . SER A 1 271 ? 0.079 -21.659 30.441 1.00 30.61 271 SER A O 1
ATOM 2140 N N . MET A 1 272 ? 2.009 -20.674 30.982 1.00 31.33 272 MET A N 1
ATOM 2141 C CA . MET A 1 272 ? 1.518 -19.307 30.961 1.00 31.33 272 MET A CA 1
ATOM 2142 C C . MET A 1 272 ? 1.625 -18.837 29.511 1.00 31.33 272 MET A C 1
ATOM 2144 O O . MET A 1 272 ? 2.604 -18.186 29.136 1.00 31.33 272 MET A O 1
ATOM 2148 N N . GLU A 1 273 ? 0.621 -19.155 28.697 1.00 30.73 273 GLU A N 1
ATOM 2149 C CA . GLU A 1 273 ? 0.265 -18.303 27.569 1.00 30.73 273 GLU A CA 1
ATOM 2150 C C . GLU A 1 273 ? -0.129 -16.955 28.160 1.00 30.73 273 GLU A C 1
ATOM 2152 O O . GLU A 1 273 ? -1.255 -16.696 28.579 1.00 30.73 273 GLU A O 1
ATOM 2157 N N . ARG A 1 274 ? 0.893 -16.110 28.305 1.00 34.16 274 ARG A N 1
ATOM 2158 C CA . ARG A 1 274 ? 0.734 -14.710 28.641 1.00 34.16 274 ARG A CA 1
ATOM 2159 C C . ARG A 1 274 ? -0.070 -14.113 27.508 1.00 34.16 274 ARG A C 1
ATOM 2161 O O . ARG A 1 274 ? 0.470 -13.845 26.438 1.00 34.16 274 ARG A O 1
ATOM 2168 N N . ASN A 1 275 ? -1.345 -13.931 27.804 1.00 33.53 275 ASN A N 1
ATOM 2169 C CA . ASN A 1 275 ? -2.160 -12.795 27.434 1.00 33.53 275 ASN A CA 1
ATOM 2170 C C . ASN A 1 275 ? -1.273 -11.532 27.352 1.00 33.53 275 ASN A C 1
ATOM 2172 O O . ASN A 1 275 ? -1.111 -10.794 28.319 1.00 33.53 275 ASN A O 1
ATOM 2176 N N . ARG A 1 276 ? -0.585 -11.352 26.221 1.00 41.12 276 ARG A N 1
ATOM 2177 C CA . ARG A 1 276 ? 0.128 -10.128 25.840 1.00 41.12 276 ARG A CA 1
ATOM 2178 C C . ARG A 1 276 ? -0.809 -9.323 24.953 1.00 41.12 276 ARG A C 1
ATOM 2180 O O . ARG A 1 276 ? -0.436 -8.914 23.860 1.00 41.12 276 ARG A O 1
ATOM 2187 N N . GLY A 1 277 ? -2.043 -9.174 25.439 1.00 34.78 277 GLY A N 1
ATOM 2188 C CA . GLY A 1 277 ? -2.978 -8.205 24.909 1.00 34.78 277 GLY A CA 1
ATOM 2189 C C . GLY A 1 277 ? -2.319 -6.833 24.924 1.00 34.78 277 GLY A C 1
ATOM 2190 O O . GLY A 1 277 ? -1.466 -6.550 25.772 1.00 34.78 277 GLY A O 1
ATOM 2191 N N . ILE A 1 278 ? -2.687 -6.039 23.928 1.00 41.16 278 ILE A N 1
ATOM 2192 C CA . ILE A 1 278 ? -2.294 -4.650 23.718 1.00 41.16 278 ILE A CA 1
ATOM 2193 C C . ILE A 1 278 ? -2.121 -3.966 25.081 1.00 41.16 278 ILE A C 1
ATOM 2195 O O . ILE A 1 278 ? -3.077 -3.832 25.846 1.00 41.16 278 ILE A O 1
ATOM 2199 N N . VAL A 1 279 ? -0.896 -3.548 25.414 1.00 38.41 279 VAL A N 1
ATOM 2200 C CA . VAL A 1 279 ? -0.703 -2.615 26.527 1.00 38.41 279 VAL A CA 1
ATOM 2201 C C . VAL A 1 279 ? -1.194 -1.273 26.002 1.00 38.41 279 VAL A C 1
ATOM 2203 O O . VAL A 1 279 ? -0.448 -0.523 25.381 1.00 38.41 279 VAL A O 1
ATOM 2206 N N . ILE A 1 280 ? -2.495 -1.031 26.166 1.00 39.38 280 ILE A N 1
ATOM 2207 C CA . ILE A 1 280 ? -3.156 0.218 25.802 1.00 39.38 280 ILE A CA 1
ATOM 2208 C C . ILE A 1 280 ? -2.665 1.280 26.793 1.00 39.38 280 ILE A C 1
ATOM 2210 O O . ILE A 1 280 ? -3.258 1.504 27.846 1.00 39.38 280 ILE A O 1
ATOM 2214 N N . CYS A 1 281 ? -1.544 1.925 26.480 1.00 33.94 281 CYS A N 1
ATOM 2215 C CA . CYS A 1 281 ? -1.120 3.136 27.167 1.00 33.94 281 CYS A CA 1
ATOM 2216 C C . CYS A 1 281 ? -1.927 4.318 26.613 1.00 33.94 281 CYS A C 1
ATOM 2218 O O . CYS A 1 281 ? -1.424 5.097 25.816 1.00 33.94 281 CYS A O 1
ATOM 2220 N N . LEU A 1 282 ? -3.176 4.487 27.062 1.00 36.44 282 LEU A N 1
ATOM 2221 C CA . LEU A 1 282 ? -3.939 5.733 26.849 1.00 36.44 282 LEU A CA 1
ATOM 2222 C C . LEU A 1 282 ? -3.408 6.905 27.704 1.00 36.44 282 LEU A C 1
ATOM 2224 O O . LEU A 1 282 ? -3.994 7.984 27.745 1.00 36.44 282 LEU A O 1
ATOM 2228 N N . THR A 1 283 ? -2.290 6.718 28.404 1.00 35.50 283 THR A N 1
ATOM 2229 C CA . THR A 1 283 ? -1.664 7.738 29.239 1.00 35.50 283 THR A CA 1
ATOM 2230 C C . THR A 1 283 ? -0.507 8.380 28.491 1.00 35.50 283 THR A C 1
ATOM 2232 O O . THR A 1 283 ? 0.632 7.948 28.632 1.00 35.50 283 THR A O 1
ATOM 2235 N N . ASN A 1 284 ? -0.812 9.395 27.687 1.00 35.12 284 ASN A N 1
ATOM 2236 C CA . ASN A 1 284 ? -0.070 10.655 27.659 1.00 35.12 284 ASN A CA 1
ATOM 2237 C C . ASN A 1 284 ? -0.823 11.643 26.765 1.00 35.12 284 ASN A C 1
ATOM 2239 O O . ASN A 1 284 ? -0.759 11.579 25.543 1.00 35.12 284 ASN A O 1
ATOM 2243 N N . GLN A 1 285 ? -1.497 12.607 27.393 1.00 34.53 285 GLN A N 1
ATOM 2244 C CA . GLN A 1 285 ? -1.803 13.882 26.751 1.00 34.53 285 GLN A CA 1
ATOM 2245 C C . GLN A 1 285 ? -0.478 14.619 26.498 1.00 34.53 285 GLN A C 1
ATOM 2247 O O . GLN A 1 285 ? -0.093 15.520 27.239 1.00 34.53 285 GLN A O 1
ATOM 2252 N N . ALA A 1 286 ? 0.254 14.223 25.458 1.00 28.70 286 ALA A N 1
ATOM 2253 C CA . ALA A 1 286 ? 1.065 15.179 24.727 1.00 28.70 286 ALA A CA 1
ATOM 2254 C C . ALA A 1 286 ? 0.092 15.965 23.843 1.00 28.70 286 ALA A C 1
ATOM 2256 O O . ALA A 1 286 ? -0.759 15.373 23.183 1.00 28.70 286 ALA A O 1
ATOM 2257 N N . ALA A 1 287 ? 0.166 17.295 23.873 1.00 29.75 287 ALA A N 1
ATOM 2258 C CA . ALA A 1 287 ? -0.673 18.155 23.046 1.00 29.75 287 ALA A CA 1
ATOM 2259 C C . ALA A 1 287 ? -0.310 17.968 21.561 1.00 29.75 287 ALA A C 1
ATOM 2261 O O . ALA A 1 287 ? 0.478 18.727 21.002 1.00 29.75 287 ALA A O 1
ATOM 2262 N N . VAL A 1 288 ? -0.860 16.926 20.938 1.00 31.91 288 VAL A N 1
ATOM 2263 C CA . VAL A 1 288 ? -0.920 16.760 19.490 1.00 31.91 288 VAL A CA 1
ATOM 2264 C C . VAL A 1 288 ? -2.177 17.494 19.049 1.00 31.91 288 VAL A C 1
ATOM 2266 O O . VAL A 1 288 ? -3.297 17.059 19.311 1.00 31.91 288 VAL A O 1
ATOM 2269 N N . SER A 1 289 ? -2.008 18.658 18.432 1.00 26.23 289 SER A N 1
ATOM 2270 C CA . SER A 1 289 ? -3.119 19.342 17.782 1.00 26.23 289 SER A CA 1
ATOM 2271 C C . SER A 1 289 ? -3.409 18.622 16.465 1.00 26.23 289 SER A C 1
ATOM 2273 O O . SER A 1 289 ? -2.745 18.880 15.463 1.00 26.23 289 SER A O 1
ATOM 2275 N N . VAL A 1 290 ? -4.368 17.697 16.481 1.00 31.14 290 VAL A N 1
ATOM 2276 C CA . VAL A 1 290 ? -4.938 17.108 15.264 1.00 31.14 290 VAL A CA 1
ATOM 2277 C C . VAL A 1 290 ? -6.074 18.018 14.815 1.00 31.14 290 VAL A C 1
ATOM 2279 O O . VAL A 1 290 ? -7.165 17.997 15.383 1.00 31.14 290 VAL A O 1
ATOM 2282 N N . SER A 1 291 ? -5.819 18.864 13.823 1.00 26.80 291 SER A N 1
ATOM 2283 C CA . SER A 1 291 ? -6.877 19.606 13.141 1.00 26.80 291 SER A CA 1
ATOM 2284 C C . SER A 1 291 ? -7.413 18.753 11.998 1.00 26.80 291 SER A C 1
ATOM 2286 O O . SER A 1 291 ? -6.774 18.629 10.956 1.00 26.80 291 SER A O 1
ATOM 2288 N N . ALA A 1 292 ? -8.582 18.149 12.203 1.00 30.23 292 ALA A N 1
ATOM 2289 C CA . ALA A 1 292 ? -9.335 17.509 11.134 1.00 30.23 292 ALA A CA 1
ATOM 2290 C C . ALA A 1 292 ? -10.088 18.592 10.348 1.00 30.23 292 ALA A C 1
ATOM 2292 O O . ALA A 1 292 ? -10.962 19.261 10.899 1.00 30.23 292 ALA A O 1
ATOM 2293 N N . SER A 1 293 ? -9.756 18.769 9.068 1.00 26.69 293 SER A N 1
ATOM 2294 C CA . SER A 1 293 ? -10.602 19.515 8.134 1.00 26.69 293 SER A CA 1
ATOM 2295 C C . SER A 1 293 ? -11.239 18.533 7.159 1.00 26.69 293 SER A C 1
ATOM 2297 O O . SER A 1 293 ? -10.552 17.705 6.559 1.00 26.69 293 SER A O 1
ATOM 2299 N N . VAL A 1 294 ? -12.564 18.597 7.034 1.00 30.36 294 VAL A N 1
ATOM 2300 C CA . VAL A 1 294 ? -13.331 17.766 6.101 1.00 30.36 294 VAL A CA 1
ATOM 2301 C C . VAL A 1 294 ? -13.510 18.554 4.806 1.00 30.36 294 VAL A C 1
ATOM 2303 O O . VAL A 1 294 ? -14.413 19.381 4.703 1.00 30.36 294 VAL A O 1
ATOM 2306 N N . GLU A 1 295 ? -12.676 18.281 3.804 1.00 24.98 295 GLU A N 1
ATOM 2307 C CA . GLU A 1 295 ? -12.907 18.718 2.423 1.00 24.98 295 GLU A CA 1
ATOM 2308 C C . GLU A 1 295 ? -13.164 17.500 1.530 1.00 24.98 295 GLU A C 1
ATOM 2310 O O . GLU A 1 295 ? -12.257 16.816 1.059 1.00 24.98 295 GLU A O 1
ATOM 2315 N N . GLY A 1 296 ? -14.447 17.213 1.290 1.00 30.89 296 GLY A N 1
ATOM 2316 C CA . GLY A 1 296 ? -14.862 16.060 0.490 1.00 30.89 296 GLY A CA 1
ATOM 2317 C C . GLY A 1 296 ? -14.536 14.713 1.148 1.00 30.89 296 GLY A C 1
ATOM 2318 O O . GLY A 1 296 ? -14.106 14.645 2.293 1.00 30.89 296 GLY A O 1
ATOM 2319 N N . LYS A 1 297 ? -14.777 13.606 0.432 1.00 32.09 297 LYS A N 1
ATOM 2320 C CA . LYS A 1 297 ? -14.613 12.210 0.907 1.00 32.09 297 LYS A CA 1
ATOM 2321 C C . LYS A 1 297 ? -13.146 11.790 1.169 1.00 32.09 297 LYS A C 1
ATOM 2323 O O . LYS A 1 297 ? -12.797 10.634 0.958 1.00 32.09 297 LYS A O 1
ATOM 2328 N N . LYS A 1 298 ? -12.269 12.718 1.552 1.00 27.75 298 LYS A N 1
ATOM 2329 C CA . LYS A 1 298 ? -10.873 12.476 1.920 1.00 27.75 298 LYS A CA 1
ATOM 2330 C C . LYS A 1 298 ? -10.597 13.179 3.247 1.00 27.75 298 LYS A C 1
ATOM 2332 O O . LYS A 1 298 ? -10.700 14.398 3.332 1.00 27.75 298 LYS A O 1
ATOM 2337 N N . CYS A 1 299 ? -10.236 12.412 4.273 1.00 33.47 299 CYS A N 1
ATOM 2338 C CA . CYS A 1 299 ? -9.653 12.975 5.485 1.00 33.47 299 CYS A CA 1
ATOM 2339 C C . CYS A 1 299 ? -8.206 13.380 5.182 1.00 33.47 299 CYS A C 1
ATOM 2341 O O . CYS A 1 299 ? -7.341 12.523 5.021 1.00 33.47 299 CYS A O 1
ATOM 2343 N N . CYS A 1 300 ? -7.942 14.683 5.100 1.00 29.31 300 CYS A N 1
ATOM 2344 C CA . CYS A 1 300 ? -6.579 15.203 5.128 1.00 29.31 300 CYS A CA 1
ATOM 2345 C C . CYS A 1 300 ? -6.144 15.343 6.591 1.00 29.31 300 CYS A C 1
ATOM 2347 O O . CYS A 1 300 ? -6.732 16.119 7.344 1.00 29.31 300 CYS A O 1
ATOM 2349 N N . PHE A 1 301 ? -5.121 14.587 6.991 1.00 35.22 301 PHE A N 1
ATOM 2350 C CA . PHE A 1 301 ? -4.475 14.726 8.294 1.00 35.22 301 PHE A CA 1
ATOM 2351 C C . PHE A 1 301 ? -3.203 15.561 8.138 1.00 35.22 301 PHE A C 1
ATOM 2353 O O . PHE A 1 301 ? -2.228 15.102 7.548 1.00 35.22 301 PHE A O 1
ATOM 2360 N N . GLU A 1 302 ? -3.190 16.777 8.684 1.00 28.39 302 GLU A N 1
ATOM 2361 C CA . GLU A 1 302 ? -1.940 17.504 8.918 1.00 28.39 302 GLU A CA 1
ATOM 2362 C C . GLU A 1 302 ? -1.418 17.150 10.314 1.00 28.39 302 GLU A C 1
ATOM 2364 O O . GLU A 1 302 ? -1.993 17.531 11.334 1.00 28.39 302 GLU A O 1
ATOM 2369 N N . ILE A 1 303 ? -0.323 16.388 10.365 1.00 33.28 303 ILE A N 1
ATOM 2370 C CA . ILE A 1 303 ? 0.352 16.030 11.615 1.00 33.28 303 ILE A CA 1
ATOM 2371 C C . ILE A 1 303 ? 1.437 17.078 11.887 1.00 33.28 303 ILE A C 1
ATOM 2373 O O . ILE A 1 303 ? 2.513 17.038 11.293 1.00 33.28 303 ILE A O 1
ATOM 2377 N N . ASN A 1 304 ? 1.181 18.011 12.807 1.00 27.14 304 ASN A N 1
ATOM 2378 C CA . ASN A 1 304 ? 2.181 18.986 13.250 1.00 27.14 304 ASN A CA 1
ATOM 2379 C C . ASN A 1 304 ? 2.877 18.489 14.530 1.00 27.14 304 ASN A C 1
ATOM 2381 O O . ASN A 1 304 ? 2.373 18.653 15.642 1.00 27.14 304 ASN A O 1
ATOM 2385 N N . VAL A 1 305 ? 4.050 17.863 14.388 1.00 30.92 305 VAL A N 1
ATOM 2386 C CA . VAL A 1 305 ? 4.838 17.369 15.532 1.00 30.92 305 VAL A CA 1
ATOM 2387 C C . VAL A 1 305 ? 5.759 18.476 16.054 1.00 30.92 305 VAL A C 1
ATOM 2389 O O . VAL A 1 305 ? 6.891 18.635 15.597 1.00 30.92 305 VAL A O 1
ATOM 2392 N N . SER A 1 306 ? 5.323 19.226 17.067 1.00 26.42 306 SER A N 1
ATOM 2393 C CA . SER A 1 306 ? 6.225 20.116 17.815 1.00 26.42 306 SER A CA 1
ATOM 2394 C C . SER A 1 306 ? 7.059 19.311 18.821 1.00 26.42 306 SER A C 1
ATOM 2396 O O . SER A 1 306 ? 6.680 19.155 19.981 1.00 26.42 306 SER A O 1
ATOM 2398 N N . ARG A 1 307 ? 8.226 18.794 18.406 1.00 27.59 307 ARG A N 1
ATOM 2399 C CA . ARG A 1 307 ? 9.208 18.231 19.353 1.00 27.59 307 ARG A CA 1
ATOM 2400 C C . ARG A 1 307 ? 9.856 19.360 20.157 1.00 27.59 307 ARG A C 1
ATOM 2402 O O . ARG A 1 307 ? 10.681 20.112 19.641 1.00 27.59 307 ARG A O 1
ATOM 2409 N N . LYS A 1 308 ? 9.541 19.444 21.451 1.00 25.83 308 LYS A N 1
ATOM 2410 C CA . LYS A 1 308 ? 10.318 20.232 22.417 1.00 25.83 308 LYS A CA 1
ATOM 2411 C C . LYS A 1 308 ? 11.663 19.523 22.615 1.00 25.83 308 LYS A C 1
ATOM 2413 O O . LYS A 1 308 ? 11.747 18.518 23.311 1.00 25.83 308 LYS A O 1
ATOM 2418 N N . VAL A 1 309 ? 12.706 20.013 21.948 1.00 26.27 309 VAL A N 1
ATOM 2419 C CA . VAL A 1 309 ? 14.083 19.534 22.120 1.00 26.27 309 VAL A CA 1
ATOM 2420 C C . VAL A 1 309 ? 14.521 19.839 23.555 1.00 26.27 309 VAL A C 1
ATOM 2422 O O . VAL A 1 309 ? 14.836 20.981 23.886 1.00 26.27 309 VAL A O 1
ATOM 2425 N N . HIS A 1 310 ? 14.542 18.830 24.426 1.00 24.34 310 HIS A N 1
ATOM 2426 C CA . HIS A 1 310 ? 15.325 18.898 25.656 1.00 24.34 310 HIS A CA 1
ATOM 2427 C C . HIS A 1 310 ? 16.804 18.773 25.281 1.00 24.34 310 HIS A C 1
ATOM 2429 O O . HIS A 1 310 ? 17.306 17.687 25.004 1.00 24.34 310 HIS A O 1
ATOM 2435 N N . ARG A 1 311 ? 17.490 19.922 25.228 1.00 25.53 311 ARG A N 1
ATOM 2436 C CA . ARG A 1 311 ? 18.953 19.979 25.253 1.00 25.53 311 ARG A CA 1
ATOM 2437 C C . ARG A 1 311 ? 19.413 19.411 26.594 1.00 25.53 311 ARG A C 1
ATOM 2439 O O . ARG A 1 311 ? 19.202 20.049 27.621 1.00 25.53 311 ARG A O 1
ATOM 2446 N N . TYR A 1 312 ? 20.052 18.248 26.578 1.00 25.86 312 TYR A N 1
ATOM 2447 C CA . TYR A 1 312 ? 20.947 17.870 27.664 1.00 25.86 312 TYR A CA 1
ATOM 2448 C C . TYR A 1 312 ? 22.216 18.716 27.527 1.00 25.86 312 TYR A C 1
ATOM 2450 O O . TYR A 1 312 ? 22.916 18.629 26.519 1.00 25.86 312 TYR A O 1
ATOM 2458 N N . GLY A 1 313 ? 22.442 19.599 28.499 1.00 24.16 313 GLY A N 1
ATOM 2459 C CA . GLY A 1 313 ? 23.722 20.268 28.695 1.00 24.16 313 GLY A CA 1
ATOM 2460 C C . GLY A 1 313 ? 24.723 19.282 29.289 1.00 24.16 313 GLY A C 1
ATOM 2461 O O . GLY A 1 313 ? 24.371 18.511 30.180 1.00 24.16 313 GLY A O 1
ATOM 2462 N N . SER A 1 314 ? 25.935 19.289 28.747 1.00 26.92 314 SER A N 1
ATOM 2463 C CA . SER A 1 314 ? 27.104 18.638 29.329 1.00 26.92 314 SER A CA 1
ATOM 2464 C C . SER A 1 314 ? 27.741 19.598 30.329 1.00 26.92 314 SER A C 1
ATOM 2466 O O . SER A 1 314 ? 28.082 20.716 29.940 1.00 26.92 314 SER A O 1
ATOM 2468 N N . ASP A 1 315 ? 27.881 19.146 31.573 1.00 30.91 315 ASP A N 1
ATOM 2469 C CA . ASP A 1 315 ? 29.008 19.516 32.435 1.00 30.91 315 ASP A CA 1
ATOM 2470 C C . ASP A 1 315 ? 30.161 18.533 32.172 1.00 30.91 315 ASP A C 1
ATOM 2472 O O . ASP A 1 315 ? 29.862 17.341 31.902 1.00 30.91 315 ASP A O 1
#